Protein AF-A0A1X7TGE9-F1 (afdb_monomer_lite)

Sequence (200 aa):
MAAFARPAVMTSVGSTVHIGAFISHTALFLQLRQRAASLSQRDGNADDLDVRWSSGDDTVALVKHDKTEPDVTIAAPDWTHLLGEIDYEVTQIKRRMHELEELQDKHSTRPDVFDDVEEEHNIDILTAEISQMFSRAKQGLLVINRQAKNGSDQEKKVAKNVVSSLAITLQDLSVDFRKAQSSYLKSPFAKETMSECTIC

Organism: Amphimedon queenslandica (NCBI:txid400682)

Structure (mmCIF, N/CA/C/O backbone):
data_AF-A0A1X7TGE9-F1
#
_entry.id   AF-A0A1X7TGE9-F1
#
loop_
_atom_site.group_PDB
_atom_site.id
_atom_site.type_symbol
_atom_site.label_atom_id
_atom_site.label_alt_id
_atom_site.label_comp_id
_atom_site.label_asym_id
_atom_site.label_entity_id
_atom_site.label_seq_id
_atom_site.pdbx_PDB_ins_code
_atom_site.Cartn_x
_atom_site.Cartn_y
_atom_site.Cartn_z
_atom_site.occupancy
_atom_site.B_iso_or_equiv
_atom_site.auth_seq_id
_atom_site.auth_comp_id
_atom_site.auth_asym_id
_atom_site.auth_atom_id
_atom_site.pdbx_PDB_model_num
ATOM 1 N N . MET A 1 1 ? 39.651 -42.077 -4.958 1.00 41.12 1 MET A N 1
ATOM 2 C CA . MET A 1 1 ? 40.147 -40.810 -4.382 1.00 41.12 1 MET A CA 1
ATOM 3 C C . MET A 1 1 ? 39.229 -39.693 -4.851 1.00 41.12 1 MET A C 1
ATOM 5 O O . MET A 1 1 ? 39.367 -39.252 -5.980 1.00 41.12 1 MET A O 1
ATOM 9 N N . ALA A 1 2 ? 38.241 -39.312 -4.040 1.00 36.72 2 ALA A N 1
ATOM 10 C CA . ALA A 1 2 ? 37.330 -38.209 -4.345 1.00 36.72 2 ALA A CA 1
ATOM 11 C C . ALA A 1 2 ? 37.675 -37.038 -3.417 1.00 36.72 2 ALA A C 1
ATOM 13 O O . ALA A 1 2 ? 37.517 -37.141 -2.201 1.00 36.72 2 ALA A O 1
ATOM 14 N N . ALA A 1 3 ? 38.219 -35.967 -3.993 1.00 39.38 3 ALA A N 1
ATOM 15 C CA . ALA A 1 3 ? 38.515 -34.722 -3.304 1.00 39.38 3 ALA A CA 1
ATOM 16 C C . ALA A 1 3 ? 37.236 -33.875 -3.249 1.00 39.38 3 ALA A C 1
ATOM 18 O O . ALA A 1 3 ? 36.805 -33.329 -4.261 1.00 39.38 3 ALA A O 1
ATOM 19 N N . PHE A 1 4 ? 36.619 -33.782 -2.072 1.00 36.72 4 PHE A N 1
ATOM 20 C CA . PHE A 1 4 ? 35.557 -32.813 -1.815 1.00 36.72 4 PHE A CA 1
ATOM 21 C C . PHE A 1 4 ? 36.192 -31.469 -1.448 1.00 36.72 4 PHE A C 1
ATOM 23 O O . PHE A 1 4 ? 36.777 -31.309 -0.375 1.00 36.72 4 PHE A O 1
ATOM 30 N N . ALA A 1 5 ? 36.090 -30.507 -2.363 1.00 41.88 5 ALA A N 1
ATOM 31 C CA . ALA A 1 5 ? 36.392 -29.107 -2.109 1.00 41.88 5 ALA A CA 1
ATOM 32 C C . ALA A 1 5 ? 35.379 -28.531 -1.103 1.00 41.88 5 ALA A C 1
ATOM 34 O O . ALA A 1 5 ? 34.170 -28.708 -1.244 1.00 41.88 5 ALA A O 1
ATOM 35 N N . ARG A 1 6 ? 35.884 -27.855 -0.068 1.00 47.47 6 ARG A N 1
ATOM 36 C CA . ARG A 1 6 ? 35.079 -27.166 0.952 1.00 47.47 6 ARG A CA 1
ATOM 37 C C . ARG A 1 6 ? 34.556 -25.842 0.374 1.00 47.47 6 ARG A C 1
ATOM 39 O O . ARG A 1 6 ? 35.374 -25.092 -0.157 1.00 47.47 6 ARG A O 1
ATOM 46 N N . PRO A 1 7 ? 33.270 -25.488 0.523 1.00 42.75 7 PRO A N 1
ATOM 47 C CA . PRO A 1 7 ? 32.829 -24.123 0.279 1.00 42.75 7 PRO A CA 1
ATOM 48 C C . PRO A 1 7 ? 33.170 -23.235 1.487 1.00 42.75 7 PRO A C 1
ATOM 50 O O . PRO A 1 7 ? 32.940 -23.603 2.642 1.00 42.75 7 PRO A O 1
ATOM 53 N N . ALA A 1 8 ? 33.755 -22.071 1.205 1.00 40.84 8 ALA A N 1
ATOM 54 C CA . ALA A 1 8 ? 34.038 -21.020 2.172 1.00 40.84 8 ALA A CA 1
ATOM 55 C C . ALA A 1 8 ? 32.727 -20.369 2.644 1.00 40.84 8 ALA A C 1
ATOM 57 O O . ALA A 1 8 ? 31.921 -19.920 1.833 1.00 40.84 8 ALA A O 1
ATOM 58 N N . VAL A 1 9 ? 32.518 -20.317 3.958 1.00 44.78 9 VAL A N 1
ATOM 59 C CA . VAL A 1 9 ? 31.385 -19.618 4.572 1.00 44.78 9 VAL A CA 1
ATOM 60 C C . VAL A 1 9 ? 31.770 -18.147 4.736 1.00 44.78 9 VAL A C 1
ATOM 62 O O . VAL A 1 9 ? 32.661 -17.825 5.519 1.00 44.78 9 VAL A O 1
ATOM 65 N N . MET A 1 10 ? 31.100 -17.258 3.998 1.00 38.88 10 MET A N 1
ATOM 66 C CA . MET A 1 10 ? 31.084 -15.821 4.281 1.00 38.88 10 MET A CA 1
ATOM 67 C C . MET A 1 10 ? 30.364 -15.600 5.614 1.00 38.88 10 MET A C 1
ATOM 69 O O . MET A 1 10 ? 29.166 -15.845 5.742 1.00 38.88 10 MET A O 1
ATOM 73 N N . THR A 1 11 ? 31.102 -15.156 6.625 1.00 40.41 11 THR A N 1
ATOM 74 C CA . THR A 1 11 ? 30.554 -14.769 7.924 1.00 40.41 11 THR A CA 1
ATOM 75 C C . THR A 1 11 ? 29.810 -13.441 7.785 1.00 40.41 11 THR A C 1
ATOM 77 O O . THR A 1 11 ? 30.428 -12.379 7.758 1.00 40.41 11 THR A O 1
ATOM 80 N N . SER A 1 12 ? 28.480 -13.500 7.691 1.00 43.44 12 SER A N 1
ATOM 81 C CA . SER A 1 12 ? 27.613 -12.346 7.938 1.00 43.44 12 SER A CA 1
ATOM 82 C C . SER A 1 12 ? 27.587 -12.084 9.443 1.00 43.44 12 SER A C 1
ATOM 84 O O . SER A 1 12 ? 27.125 -12.920 10.221 1.00 43.44 12 SER A O 1
ATOM 86 N N . VAL A 1 13 ? 28.125 -10.938 9.860 1.00 49.59 13 VAL A N 1
ATOM 87 C CA . VAL A 1 13 ? 28.013 -10.432 11.233 1.00 49.59 13 VAL A CA 1
ATOM 88 C C . VAL A 1 13 ? 26.592 -9.894 11.408 1.00 49.59 13 VAL A C 1
ATOM 90 O O . VAL A 1 13 ? 26.338 -8.696 11.331 1.00 49.59 13 VAL A O 1
ATOM 93 N N . GLY A 1 14 ? 25.642 -10.808 11.587 1.00 43.50 14 GLY A N 1
ATOM 94 C CA . GLY A 1 14 ? 24.310 -10.496 12.084 1.00 43.50 14 GLY A CA 1
ATOM 95 C C . GLY A 1 14 ? 24.341 -10.526 13.605 1.00 43.50 14 GLY A C 1
ATOM 96 O O . GLY A 1 14 ? 24.456 -11.600 14.196 1.00 43.50 14 GLY A O 1
ATOM 97 N N . SER A 1 15 ? 24.244 -9.362 14.246 1.00 40.88 15 SER A N 1
ATOM 98 C CA . SER A 1 15 ? 23.990 -9.268 15.685 1.00 40.88 15 SER A CA 1
ATOM 99 C C . SER A 1 15 ? 22.677 -9.985 16.000 1.00 40.88 15 SER A C 1
ATOM 101 O O . SER A 1 15 ? 21.591 -9.438 15.823 1.00 40.88 15 SER A O 1
ATOM 103 N N . THR A 1 16 ? 22.782 -11.242 16.429 1.00 54.62 16 THR A N 1
ATOM 104 C CA . THR A 1 16 ? 21.647 -12.042 16.879 1.00 54.62 16 THR A CA 1
ATOM 105 C C . THR A 1 16 ? 21.236 -11.498 18.236 1.00 54.62 16 THR A C 1
ATOM 107 O O . THR A 1 16 ? 21.909 -11.717 19.242 1.00 54.62 16 THR A O 1
ATOM 110 N N . VAL A 1 17 ? 20.134 -10.753 18.272 1.00 60.56 17 VAL A N 1
ATOM 111 C CA . VAL A 1 17 ? 19.437 -10.483 19.527 1.00 60.56 17 VAL A CA 1
ATOM 112 C C . VAL A 1 17 ? 18.907 -11.833 20.005 1.00 60.56 17 VAL A C 1
ATOM 114 O O . VAL A 1 17 ? 17.923 -12.345 19.477 1.00 60.56 17 VAL A O 1
ATOM 117 N N . HIS A 1 18 ? 19.602 -12.449 20.963 1.00 60.00 18 HIS A N 1
ATOM 118 C CA . HIS A 1 18 ? 19.151 -13.667 21.628 1.00 60.00 18 HIS A CA 1
ATOM 119 C C . HIS A 1 18 ? 17.949 -13.328 22.510 1.00 60.00 18 HIS A C 1
ATOM 121 O O . HIS A 1 18 ? 18.071 -13.102 23.712 1.00 60.00 18 HIS A O 1
ATOM 127 N N . ILE A 1 19 ? 16.768 -13.274 21.902 1.00 65.81 19 ILE A N 1
ATOM 128 C CA . ILE A 1 19 ? 15.523 -13.428 22.644 1.00 65.81 19 ILE A CA 1
ATOM 129 C C . ILE A 1 19 ? 15.579 -14.871 23.166 1.00 65.81 19 ILE A C 1
ATOM 131 O O . ILE A 1 19 ? 15.732 -15.783 22.359 1.00 65.81 19 ILE A O 1
ATOM 135 N N . GLY A 1 20 ? 15.649 -15.050 24.489 1.00 74.19 20 GLY A N 1
ATOM 136 C CA . GLY A 1 20 ? 16.076 -16.291 25.155 1.00 74.19 20 GLY A CA 1
ATOM 137 C C . GLY A 1 20 ? 15.278 -17.565 24.824 1.00 74.19 20 GLY A C 1
ATOM 138 O O . GLY A 1 20 ? 14.503 -17.635 23.878 1.00 74.19 20 GLY A O 1
ATOM 139 N N . ALA A 1 21 ? 15.469 -18.625 25.614 1.00 80.00 21 ALA A N 1
ATOM 140 C CA . ALA A 1 21 ? 14.763 -19.887 25.393 1.00 80.00 21 ALA A CA 1
ATOM 141 C C . ALA A 1 21 ? 13.242 -19.727 25.591 1.00 80.00 21 ALA A C 1
ATOM 143 O O . ALA A 1 21 ? 12.790 -19.286 26.647 1.00 80.00 21 ALA A O 1
ATOM 144 N N . PHE A 1 22 ? 12.453 -20.129 24.591 1.00 82.12 22 PHE A N 1
ATOM 145 C CA . PHE A 1 22 ? 10.992 -20.155 24.665 1.00 82.12 22 PHE A CA 1
ATOM 146 C C . PHE A 1 22 ? 10.508 -21.562 25.013 1.00 82.12 22 PHE A C 1
ATOM 148 O O . PHE A 1 22 ? 10.819 -22.520 24.306 1.00 82.12 22 PHE A O 1
ATOM 155 N N . ILE A 1 23 ? 9.710 -21.691 26.075 1.00 86.38 23 ILE A N 1
ATOM 156 C CA . ILE A 1 23 ? 9.006 -22.935 26.407 1.00 86.38 23 ILE A CA 1
ATOM 157 C C . ILE A 1 23 ? 7.532 -22.753 26.045 1.00 86.38 23 ILE A C 1
ATOM 159 O O . ILE A 1 23 ? 6.845 -21.899 26.604 1.00 86.38 23 ILE A O 1
ATOM 163 N N . SER A 1 24 ? 7.038 -23.558 25.102 1.00 88.44 24 SER A N 1
ATOM 164 C CA . SER A 1 24 ? 5.628 -23.542 24.707 1.00 88.44 24 SER A CA 1
ATOM 165 C C . SER A 1 24 ? 4.815 -24.520 25.553 1.00 88.44 24 SER A C 1
ATOM 167 O O . SER A 1 24 ? 4.985 -25.734 25.458 1.00 88.44 24 SER A O 1
ATOM 169 N N . HIS A 1 25 ? 3.888 -23.992 26.352 1.00 92.00 25 HIS A N 1
ATOM 170 C CA . HIS A 1 25 ? 2.954 -24.789 27.156 1.00 92.00 25 HIS A CA 1
ATOM 171 C C . HIS A 1 25 ? 1.613 -25.050 26.456 1.00 92.00 25 HIS A C 1
ATOM 173 O O . HIS A 1 25 ? 0.694 -25.590 27.071 1.00 92.00 25 HIS A O 1
ATOM 179 N N . THR A 1 26 ? 1.478 -24.699 25.173 1.00 94.06 26 THR A N 1
ATOM 180 C CA . THR A 1 26 ? 0.211 -24.832 24.435 1.00 94.06 26 THR A CA 1
ATOM 181 C C . THR A 1 26 ? -0.293 -26.275 24.404 1.00 94.06 26 THR A C 1
ATOM 183 O O . THR A 1 26 ? -1.480 -26.506 24.617 1.00 94.06 26 THR A O 1
ATOM 186 N N . ALA A 1 27 ? 0.598 -27.255 24.231 1.00 91.75 27 ALA A N 1
ATOM 187 C CA . ALA A 1 27 ? 0.240 -28.674 24.228 1.00 91.75 27 ALA A CA 1
ATOM 188 C C . ALA A 1 27 ? -0.331 -29.139 25.580 1.00 91.75 27 ALA A C 1
ATOM 190 O O . ALA A 1 27 ? -1.384 -29.773 25.628 1.00 91.75 27 ALA A O 1
ATOM 191 N N . LEU A 1 28 ? 0.326 -28.765 26.683 1.00 92.56 28 LEU A N 1
ATOM 192 C CA . LEU A 1 28 ? -0.121 -29.103 28.036 1.00 92.56 28 LEU A CA 1
ATOM 193 C C . LEU A 1 28 ? -1.444 -28.404 28.380 1.00 92.56 28 LEU A C 1
ATOM 195 O O . LEU A 1 28 ? -2.348 -29.030 28.929 1.00 92.56 28 LEU A O 1
ATOM 199 N N . PHE A 1 29 ? -1.593 -27.133 28.002 1.00 94.19 29 PHE A N 1
ATOM 200 C CA . PHE A 1 29 ? -2.845 -26.392 28.149 1.00 94.19 29 PHE A CA 1
ATOM 201 C C . PHE A 1 29 ? -4.008 -27.071 27.409 1.00 94.19 29 PHE A C 1
ATOM 203 O O . PHE A 1 29 ? -5.076 -27.270 27.990 1.00 94.19 29 PHE A O 1
ATOM 210 N N . LEU A 1 30 ? -3.805 -27.478 26.150 1.00 93.81 30 LEU A N 1
ATOM 211 C CA . LEU A 1 30 ? -4.829 -28.173 25.365 1.00 93.81 30 LEU A CA 1
ATOM 212 C C . LEU A 1 30 ? -5.206 -29.521 25.989 1.00 93.81 30 LEU A C 1
ATOM 214 O O . LEU A 1 30 ? -6.390 -29.845 26.072 1.00 93.81 30 LEU A O 1
ATOM 218 N N . GLN A 1 31 ? -4.223 -30.270 26.490 1.00 91.38 31 GLN A N 1
ATOM 219 C CA . GLN A 1 31 ? -4.455 -31.543 27.169 1.00 91.38 31 GLN A CA 1
ATOM 220 C C . GLN A 1 31 ? -5.269 -31.371 28.462 1.00 91.38 31 GLN A C 1
ATOM 222 O O . GLN A 1 31 ? -6.215 -32.122 28.709 1.00 91.38 31 GLN A O 1
ATOM 227 N N . LEU A 1 32 ? -4.942 -30.362 29.278 1.00 92.00 32 LEU A N 1
ATOM 228 C CA . LEU A 1 32 ? -5.697 -30.039 30.492 1.00 92.00 32 LEU A CA 1
ATOM 229 C C . LEU A 1 32 ? -7.130 -29.603 30.166 1.00 92.00 32 LEU A C 1
ATOM 231 O O . LEU A 1 32 ? -8.068 -30.068 30.815 1.00 92.00 32 LEU A O 1
ATOM 235 N N . ARG A 1 33 ? -7.319 -28.780 29.125 1.00 90.12 33 ARG A N 1
ATOM 236 C CA . ARG A 1 33 ? -8.644 -28.345 28.658 1.00 90.12 33 ARG A CA 1
ATOM 237 C C . ARG A 1 33 ? -9.509 -29.522 28.201 1.00 90.12 33 ARG A C 1
ATOM 239 O O . ARG A 1 33 ? -10.672 -29.604 28.587 1.00 90.12 33 ARG A O 1
ATOM 246 N N . GLN A 1 34 ? -8.953 -30.444 27.413 1.00 88.44 34 GLN A N 1
ATOM 247 C CA . GLN A 1 34 ? -9.660 -31.654 26.969 1.00 88.44 34 GLN A CA 1
ATOM 248 C C . GLN A 1 34 ? -10.058 -32.543 28.154 1.00 88.44 34 GLN A C 1
ATOM 250 O O . GLN A 1 34 ? -11.189 -33.025 28.222 1.00 88.44 34 GLN A O 1
ATOM 255 N N . ARG A 1 35 ? -9.154 -32.715 29.127 1.00 86.56 35 ARG A N 1
ATOM 256 C CA . ARG A 1 35 ? -9.425 -33.496 30.340 1.00 86.56 35 ARG A CA 1
ATOM 257 C C . ARG A 1 35 ? -10.536 -32.870 31.185 1.00 86.56 35 ARG A C 1
ATOM 259 O O . ARG A 1 35 ? -11.442 -33.590 31.593 1.00 86.56 35 ARG A O 1
ATOM 266 N N . ALA A 1 36 ? -10.515 -31.555 31.394 1.00 82.44 36 ALA A N 1
ATOM 267 C CA . ALA A 1 36 ? -11.568 -30.840 32.118 1.00 82.44 36 ALA A CA 1
ATOM 268 C C . ALA A 1 36 ? -12.944 -30.977 31.435 1.00 82.44 36 ALA A C 1
ATOM 270 O O . ALA A 1 36 ? -13.932 -31.276 32.103 1.00 82.44 36 ALA A O 1
ATOM 271 N N . ALA A 1 37 ? -12.999 -30.863 30.103 1.00 80.69 37 ALA A N 1
ATOM 272 C CA . ALA A 1 37 ? -14.232 -31.066 29.339 1.00 80.69 37 ALA A CA 1
ATOM 273 C C . ALA A 1 37 ? -14.781 -32.502 29.472 1.00 80.69 37 ALA A C 1
ATOM 275 O O . ALA A 1 37 ? -15.984 -32.693 29.629 1.00 80.69 37 ALA A O 1
ATOM 276 N N . SER A 1 38 ? -13.901 -33.512 29.479 1.00 75.69 38 SER A N 1
ATOM 277 C CA . SER A 1 38 ? -14.300 -34.920 29.645 1.00 75.69 38 SER A CA 1
ATOM 278 C C . SER A 1 38 ? -14.824 -35.260 31.048 1.00 75.69 38 SER A C 1
ATOM 280 O O . SER A 1 38 ? -15.661 -36.148 31.193 1.00 75.69 38 SER A O 1
ATOM 282 N N . LEU A 1 39 ? -14.351 -34.557 32.084 1.00 71.00 39 LEU A N 1
ATOM 283 C CA . LEU A 1 39 ? -14.840 -34.719 33.457 1.00 71.00 39 LEU A CA 1
ATOM 284 C C . LEU A 1 39 ? -16.221 -34.076 33.622 1.00 71.00 39 LEU A C 1
ATOM 286 O O . LEU A 1 39 ? -17.120 -34.704 34.169 1.00 71.00 39 LEU A O 1
ATOM 290 N N . SER A 1 40 ? -16.433 -32.898 33.026 1.00 67.62 40 SER A N 1
ATOM 291 C CA . SER A 1 40 ? -17.738 -32.224 33.027 1.00 67.62 40 SER A CA 1
ATOM 292 C C . SER A 1 40 ? -18.859 -33.028 32.349 1.00 67.62 40 SER A C 1
ATOM 294 O O . SER A 1 40 ? -20.022 -32.810 32.671 1.00 67.62 40 SER A O 1
ATOM 296 N N . GLN A 1 41 ? -18.546 -33.940 31.419 1.00 60.78 41 GLN A N 1
ATOM 297 C CA . GLN A 1 41 ? -19.532 -34.852 30.816 1.00 60.78 41 GLN A CA 1
ATOM 298 C C . GLN A 1 41 ? -19.864 -36.064 31.701 1.00 60.78 41 GLN A C 1
ATOM 300 O O . GLN A 1 41 ? -20.907 -36.684 31.506 1.00 60.78 41 GLN A O 1
ATOM 305 N N . ARG A 1 42 ? -18.996 -36.420 32.658 1.00 54.94 42 ARG A N 1
ATOM 306 C CA . ARG A 1 42 ? -19.187 -37.574 33.552 1.00 54.94 42 ARG A CA 1
ATOM 307 C C . ARG A 1 42 ? -20.038 -37.258 34.782 1.00 54.94 42 ARG A C 1
ATOM 309 O O . ARG A 1 42 ? -20.731 -38.151 35.253 1.00 54.94 42 ARG A O 1
ATOM 316 N N . ASP A 1 43 ? -20.059 -36.007 35.235 1.00 51.38 43 ASP A N 1
ATOM 317 C CA . ASP A 1 43 ? -20.845 -35.572 36.404 1.00 51.38 43 ASP A CA 1
ATOM 318 C C . ASP A 1 43 ? -22.345 -35.334 36.110 1.00 51.38 43 ASP A C 1
ATOM 320 O O . ASP A 1 43 ? -23.089 -34.876 36.970 1.00 51.38 43 ASP A O 1
ATOM 324 N N . GLY A 1 44 ? -22.830 -35.674 34.909 1.00 50.78 44 GLY A N 1
ATOM 325 C CA . GLY A 1 44 ? -24.241 -35.530 34.524 1.00 50.78 44 GLY A CA 1
ATOM 326 C C . GLY A 1 44 ? -25.194 -36.639 35.002 1.00 50.78 44 GLY A C 1
ATOM 327 O O . GLY A 1 44 ? -26.345 -36.628 34.581 1.00 50.78 44 GLY A O 1
ATOM 328 N N . ASN A 1 45 ? -24.749 -37.605 35.820 1.00 50.31 45 ASN A N 1
ATOM 329 C CA . ASN A 1 45 ? -25.565 -38.760 36.250 1.00 50.31 45 ASN A CA 1
ATOM 330 C C . ASN A 1 45 ? -25.488 -39.057 37.765 1.00 50.31 45 ASN A C 1
ATOM 332 O O . ASN A 1 45 ? -25.540 -40.215 38.173 1.00 50.31 45 ASN A O 1
ATOM 336 N N . ALA A 1 46 ? -25.335 -38.040 38.612 1.00 48.72 46 ALA A N 1
ATOM 337 C CA . ALA A 1 46 ? -25.356 -38.215 40.066 1.00 48.72 46 ALA A CA 1
ATOM 338 C C . ALA A 1 46 ? -26.723 -37.813 40.646 1.00 48.72 46 ALA A C 1
ATOM 340 O O . ALA A 1 46 ? -26.852 -36.769 41.280 1.00 48.72 46 ALA A O 1
ATOM 341 N N . ASP A 1 47 ? -27.741 -38.644 40.408 1.00 50.03 47 ASP A N 1
ATOM 342 C CA . ASP A 1 47 ? -28.840 -38.773 41.367 1.00 50.03 47 ASP A CA 1
ATOM 343 C C . ASP A 1 47 ? -28.351 -39.673 42.513 1.00 50.03 47 ASP A C 1
ATOM 345 O O . ASP A 1 47 ? -27.767 -40.729 42.269 1.00 50.03 47 ASP A O 1
ATOM 349 N N . ASP A 1 48 ? -28.634 -39.237 43.740 1.00 45.75 48 ASP A N 1
ATOM 350 C CA . ASP A 1 48 ? -28.449 -39.938 45.018 1.00 45.75 48 ASP A CA 1
ATOM 351 C C . ASP A 1 48 ? -27.021 -39.957 45.601 1.00 45.75 48 ASP A C 1
ATOM 353 O O . ASP A 1 48 ? -26.207 -40.816 45.279 1.00 45.75 48 ASP A O 1
ATOM 357 N N . LEU A 1 49 ? -26.733 -38.990 46.487 1.00 48.88 49 LEU A N 1
ATOM 358 C CA . LEU A 1 49 ? -25.926 -39.138 47.713 1.00 48.88 49 LEU A CA 1
ATOM 359 C C . LEU A 1 49 ? -25.973 -37.813 48.510 1.00 48.88 49 LEU A C 1
ATOM 361 O O . LEU A 1 49 ? -25.268 -36.849 48.206 1.00 48.88 49 LEU A O 1
ATOM 365 N N . ASP A 1 50 ? -26.819 -37.775 49.544 1.00 42.22 50 ASP A N 1
ATOM 366 C CA . ASP A 1 50 ? -26.900 -36.700 50.545 1.00 42.22 50 ASP A CA 1
ATOM 367 C C . ASP A 1 50 ? -25.630 -36.683 51.416 1.00 42.22 50 ASP A C 1
ATOM 369 O O . ASP A 1 50 ? -25.530 -37.352 52.446 1.00 42.22 50 ASP A O 1
ATOM 373 N N . VAL A 1 51 ? -24.614 -35.935 50.978 1.00 48.22 51 VAL A N 1
ATOM 374 C CA . VAL A 1 51 ? -23.445 -35.607 51.800 1.00 48.22 51 VAL A CA 1
ATOM 375 C C . VAL A 1 51 ? -23.711 -34.277 52.493 1.00 48.22 51 VAL A C 1
ATOM 377 O O . VAL A 1 51 ? -23.553 -33.195 51.928 1.00 48.22 51 VAL A O 1
ATOM 380 N N . ARG A 1 52 ? -24.108 -34.378 53.760 1.00 40.47 52 ARG A N 1
ATOM 381 C CA . ARG A 1 52 ? -24.231 -33.268 54.704 1.00 40.47 52 ARG A CA 1
ATOM 382 C C . ARG A 1 52 ? -22.875 -32.583 54.914 1.00 40.47 52 ARG A C 1
ATOM 384 O O . ARG A 1 52 ? -22.071 -33.014 55.738 1.00 40.47 52 ARG A O 1
ATOM 391 N N . TRP A 1 53 ? -22.638 -31.485 54.203 1.00 41.31 53 TRP A N 1
ATOM 392 C CA . TRP A 1 53 ? -21.512 -30.587 54.459 1.00 41.31 53 TRP A CA 1
ATOM 393 C C . TRP A 1 53 ? -21.744 -29.841 55.779 1.00 41.31 53 TRP A C 1
ATOM 395 O O . TRP A 1 53 ? -22.668 -29.039 55.914 1.00 41.31 53 TRP A O 1
ATOM 405 N N . SER A 1 54 ? -20.924 -30.150 56.784 1.00 42.03 54 SER A N 1
ATOM 406 C CA . SER A 1 54 ? -20.833 -29.367 58.016 1.00 42.03 54 SER A CA 1
ATOM 407 C C . SER A 1 54 ? -20.296 -27.980 57.678 1.00 42.03 54 SER A C 1
ATOM 409 O O . SER A 1 54 ? -19.257 -27.879 57.030 1.00 42.03 54 SER A O 1
ATOM 411 N N . SER A 1 55 ? -21.001 -26.938 58.129 1.00 50.94 55 SER A N 1
ATOM 412 C CA . SER A 1 55 ? -20.602 -25.529 58.061 1.00 50.94 55 SER A CA 1
ATOM 413 C C . SER A 1 55 ? -19.104 -25.340 58.306 1.00 50.94 55 SER A C 1
ATOM 415 O O . SER A 1 55 ? -18.628 -25.459 59.433 1.00 50.94 55 SER A O 1
ATOM 417 N N . GLY A 1 56 ? -18.395 -25.020 57.232 1.00 44.16 56 GLY A N 1
ATOM 418 C CA . GLY A 1 56 ? -17.041 -24.495 57.199 1.00 44.16 56 GLY A CA 1
ATOM 419 C C . GLY A 1 56 ? -17.000 -23.533 56.019 1.00 44.16 56 GLY A C 1
ATOM 420 O O . GLY A 1 56 ? -17.340 -23.907 54.901 1.00 44.16 56 GLY A O 1
ATOM 421 N N . ASP A 1 57 ? -16.702 -22.281 56.317 1.00 49.09 57 ASP A N 1
ATOM 422 C CA . ASP A 1 57 ? -16.914 -21.047 55.554 1.00 49.09 57 ASP A CA 1
ATOM 423 C C . ASP A 1 57 ? -16.030 -20.893 54.291 1.00 49.09 57 ASP A C 1
ATOM 425 O O . ASP A 1 57 ? -15.6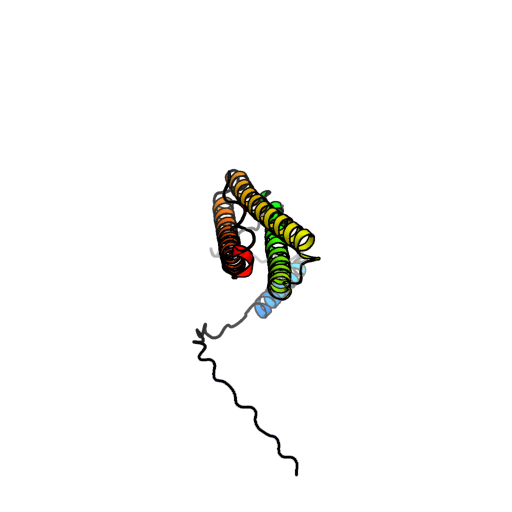15 -19.796 53.938 1.00 49.09 57 ASP A O 1
ATOM 429 N N . A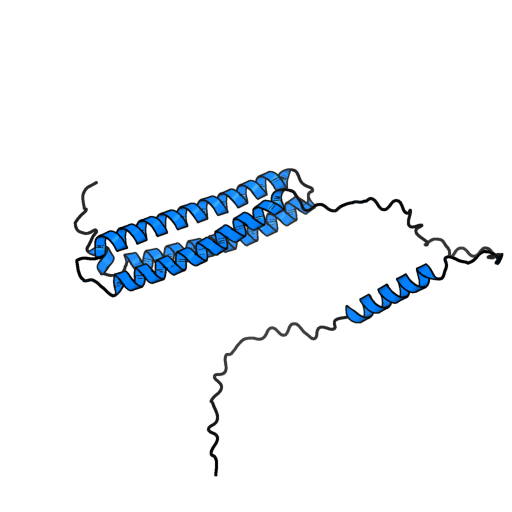SP A 1 58 ? -15.730 -21.984 53.580 1.00 56.06 58 ASP A N 1
ATOM 430 C CA . ASP A 1 58 ? -14.731 -21.990 52.495 1.00 56.06 58 ASP A CA 1
ATOM 431 C C . ASP A 1 58 ? -15.342 -22.040 51.079 1.00 56.06 58 ASP A C 1
ATOM 433 O O . ASP A 1 58 ? -14.627 -22.069 50.078 1.00 56.06 58 ASP A O 1
ATOM 437 N N . THR A 1 59 ? -16.672 -22.013 50.941 1.00 52.28 59 THR A N 1
ATOM 438 C CA . THR A 1 59 ? -17.346 -22.080 49.625 1.00 52.28 59 THR A CA 1
ATOM 439 C C . THR A 1 59 ? -17.601 -20.717 48.969 1.00 52.28 59 THR A C 1
ATOM 441 O O . THR A 1 59 ? -18.316 -20.636 47.966 1.00 52.28 59 THR A O 1
ATOM 444 N N . VAL A 1 60 ? -17.012 -19.631 49.476 1.00 52.38 60 VAL A N 1
ATOM 445 C CA . VAL A 1 60 ? -17.156 -18.275 48.912 1.00 52.38 60 VAL A CA 1
ATOM 446 C C . VAL A 1 60 ? -16.163 -18.040 47.764 1.00 52.38 60 VAL A C 1
ATOM 448 O O . VAL A 1 60 ? -15.371 -17.107 47.786 1.00 52.38 60 VAL A O 1
ATOM 451 N N . ALA A 1 61 ? -16.168 -18.899 46.745 1.00 56.66 61 ALA A N 1
ATOM 452 C CA . ALA A 1 61 ? -15.464 -18.614 45.484 1.00 56.66 61 ALA A CA 1
ATOM 453 C C . ALA A 1 61 ? -15.970 -19.412 44.272 1.00 56.66 61 ALA A C 1
ATOM 455 O O . ALA A 1 61 ? -15.380 -19.329 43.196 1.00 56.66 61 ALA A O 1
ATOM 456 N N . LEU A 1 62 ? -17.062 -20.173 44.389 1.00 53.66 62 LEU A N 1
ATOM 457 C CA . LEU A 1 62 ? -17.719 -20.731 43.209 1.00 53.66 62 LEU A CA 1
ATOM 458 C C . LEU A 1 62 ? -18.587 -19.639 42.587 1.00 53.66 62 LEU A C 1
ATOM 460 O O . LEU A 1 62 ? -19.778 -19.518 42.877 1.00 53.66 62 LEU A O 1
ATOM 464 N N . VAL A 1 63 ? -17.952 -18.824 41.738 1.00 55.97 63 VAL A N 1
ATOM 465 C CA . VAL A 1 63 ? -18.640 -18.005 40.739 1.00 55.97 63 VAL A CA 1
ATOM 466 C C . VAL A 1 63 ? -19.559 -18.955 39.986 1.00 55.97 63 VAL A C 1
ATOM 468 O O . VAL A 1 63 ? -19.112 -19.770 39.178 1.00 55.97 63 VAL A O 1
ATOM 471 N N . LYS A 1 64 ? -20.852 -18.898 40.313 1.00 51.53 64 LYS A N 1
ATOM 472 C CA . LYS A 1 64 ? -21.895 -19.540 39.529 1.00 51.53 64 LYS A CA 1
ATOM 473 C C . LYS A 1 64 ? -21.752 -18.947 38.136 1.00 51.53 64 LYS A C 1
ATOM 475 O O . LYS A 1 64 ? -22.061 -17.775 37.939 1.00 51.53 64 LYS A O 1
ATOM 480 N N . HIS A 1 65 ? -21.203 -19.728 37.211 1.00 50.88 65 HIS A N 1
ATOM 481 C CA . HIS A 1 65 ? -21.313 -19.445 35.793 1.00 50.88 65 HIS A CA 1
ATOM 482 C C . HIS A 1 65 ? -22.808 -19.458 35.491 1.00 50.88 65 HIS A C 1
ATOM 484 O O . HIS A 1 65 ? -23.407 -20.515 35.291 1.00 50.88 65 HIS A O 1
ATOM 490 N N . ASP A 1 66 ? -23.422 -18.281 35.569 1.00 46.16 66 ASP A N 1
ATOM 491 C CA . ASP A 1 66 ? -24.735 -18.059 35.013 1.00 46.16 66 ASP A CA 1
ATOM 492 C C . ASP A 1 66 ? -24.615 -18.418 33.533 1.00 46.16 66 ASP A C 1
ATOM 494 O O . ASP A 1 66 ? -23.839 -17.809 32.796 1.00 46.16 66 ASP A O 1
ATOM 498 N N . LYS A 1 67 ? -25.322 -19.471 33.114 1.00 48.38 67 LYS A N 1
ATOM 499 C CA . LYS A 1 67 ? -25.397 -19.921 31.718 1.00 48.38 67 LYS A CA 1
ATOM 500 C C . LYS A 1 67 ? -26.240 -18.963 30.874 1.00 48.38 67 LYS A C 1
ATOM 502 O O . LYS A 1 67 ? -26.862 -19.374 29.900 1.00 48.38 67 LYS A O 1
ATOM 507 N N . THR A 1 68 ? -26.261 -17.687 31.226 1.00 47.16 68 THR A N 1
ATOM 508 C CA . THR A 1 68 ? -26.492 -16.646 30.248 1.00 47.16 68 THR A CA 1
ATOM 509 C C . THR A 1 68 ? -25.151 -16.490 29.551 1.00 47.16 68 THR A C 1
ATOM 511 O O . THR A 1 68 ? -24.376 -15.608 29.896 1.00 47.16 68 THR A O 1
ATOM 514 N N . GLU A 1 69 ? -24.812 -17.407 2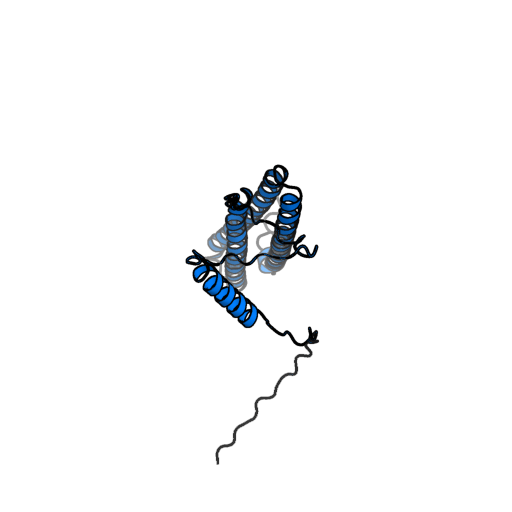8.637 1.00 47.59 69 GLU A N 1
ATOM 515 C CA . GLU A 1 69 ? -23.814 -17.061 27.633 1.00 47.59 69 GLU A CA 1
ATOM 516 C C . GLU A 1 69 ? -24.432 -15.878 26.892 1.00 47.59 69 GLU A C 1
ATOM 518 O O . GLU A 1 69 ? -25.456 -16.068 26.226 1.00 47.59 69 GLU A O 1
ATOM 523 N N . PRO A 1 70 ? -23.930 -14.636 27.049 1.00 51.53 70 PRO A N 1
ATOM 524 C CA . PRO A 1 70 ? -24.277 -13.660 26.054 1.00 51.53 70 PRO A CA 1
ATOM 525 C C . PRO A 1 70 ? -23.712 -14.265 24.773 1.00 51.53 70 PRO A C 1
ATOM 527 O O . PRO A 1 70 ? -22.505 -14.498 24.673 1.00 51.53 70 PRO A O 1
ATOM 530 N N . ASP A 1 71 ? -24.596 -14.585 23.836 1.00 45.09 71 ASP A N 1
ATOM 531 C CA . ASP A 1 71 ? -24.253 -14.813 22.441 1.00 45.09 71 ASP A CA 1
ATOM 532 C C . ASP A 1 71 ? -23.690 -13.489 21.909 1.00 45.09 71 ASP A C 1
ATOM 534 O O . ASP A 1 71 ? -24.305 -12.753 21.143 1.00 45.09 71 ASP A O 1
ATOM 538 N N . 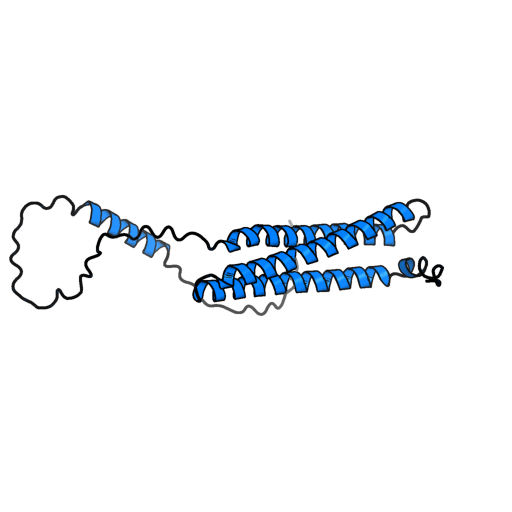VAL A 1 72 ? -22.527 -13.093 22.429 1.00 55.78 72 VAL A N 1
ATOM 539 C CA . VAL A 1 72 ? -21.692 -12.078 21.834 1.00 55.78 72 VAL A CA 1
ATOM 540 C C . VAL A 1 72 ? -21.048 -12.832 20.696 1.00 55.78 72 VAL A C 1
ATOM 542 O O . VAL A 1 72 ? -19.913 -13.299 20.781 1.00 55.78 72 VAL A O 1
ATOM 545 N N . THR A 1 73 ? -21.788 -12.965 19.603 1.00 57.19 73 THR A N 1
ATOM 546 C CA . THR A 1 73 ? -21.160 -12.972 18.296 1.00 57.19 73 THR A CA 1
ATOM 547 C C . THR A 1 73 ? -20.310 -11.705 18.261 1.00 57.19 73 THR A C 1
ATOM 549 O O . THR A 1 73 ? -20.824 -10.612 18.022 1.00 57.19 73 THR A O 1
ATOM 552 N N . ILE A 1 74 ? -19.028 -11.820 18.629 1.00 69.25 74 ILE A N 1
ATOM 553 C CA . ILE A 1 74 ? -18.049 -10.738 18.528 1.00 69.25 74 ILE A CA 1
ATOM 554 C C . ILE A 1 74 ? -17.853 -10.538 17.029 1.00 69.25 74 ILE A C 1
ATOM 556 O O . ILE A 1 74 ? -16.974 -11.134 16.409 1.00 69.25 74 ILE A O 1
ATOM 560 N N . ALA A 1 75 ? -18.758 -9.773 16.426 1.00 77.81 75 ALA A N 1
ATOM 561 C CA . ALA A 1 75 ? -18.654 -9.380 15.042 1.00 77.81 75 ALA A CA 1
ATOM 562 C C . ALA A 1 75 ? -17.426 -8.480 14.910 1.00 77.81 75 ALA A C 1
ATOM 564 O O . ALA A 1 75 ? -17.179 -7.606 15.748 1.00 77.81 75 ALA A O 1
ATOM 565 N N . ALA A 1 76 ? -16.631 -8.731 13.873 1.00 83.62 76 ALA A N 1
ATOM 566 C CA . ALA A 1 76 ? -15.539 -7.839 13.538 1.00 83.62 76 ALA A CA 1
ATOM 567 C C . ALA A 1 76 ? -16.110 -6.430 13.289 1.00 83.62 76 ALA A C 1
ATOM 569 O O . ALA A 1 76 ? -17.191 -6.315 12.709 1.00 83.62 76 ALA A O 1
ATOM 570 N N . PRO A 1 77 ? -15.410 -5.366 13.711 1.00 87.81 77 PRO A N 1
ATOM 571 C CA . PRO A 1 77 ? -15.860 -4.008 13.452 1.00 87.81 77 PRO A CA 1
ATOM 572 C C . PRO A 1 77 ? -16.111 -3.742 11.968 1.00 87.81 77 PRO A C 1
ATOM 574 O O . PRO A 1 77 ? -15.360 -4.233 11.122 1.00 87.81 77 PRO A O 1
ATOM 577 N N . ASP A 1 78 ? -17.096 -2.905 11.649 1.00 87.19 78 ASP A N 1
ATOM 578 C CA . ASP A 1 78 ? -17.521 -2.666 10.265 1.00 87.19 78 ASP A CA 1
ATOM 579 C C . ASP A 1 78 ? -16.368 -2.237 9.355 1.00 87.19 78 ASP A C 1
ATOM 581 O O . ASP A 1 78 ? -16.255 -2.727 8.240 1.00 87.19 78 ASP A O 1
ATOM 585 N N . TRP A 1 79 ? -15.439 -1.402 9.828 1.00 93.00 79 TRP A N 1
ATOM 586 C CA . TRP A 1 79 ? -14.304 -0.925 9.025 1.00 93.00 79 TRP A CA 1
ATOM 587 C C . TRP A 1 79 ? -13.305 -2.019 8.630 1.00 93.00 79 TRP A C 1
ATOM 589 O O . TRP A 1 79 ? -12.467 -1.784 7.759 1.00 93.00 79 TRP A O 1
ATOM 599 N N . THR A 1 80 ? -13.368 -3.208 9.236 1.00 93.38 80 THR A N 1
ATOM 600 C CA . THR A 1 80 ? -12.420 -4.297 8.953 1.00 93.38 80 THR A CA 1
ATOM 601 C C . THR A 1 80 ? -12.504 -4.811 7.517 1.00 93.38 80 THR A C 1
ATOM 603 O O . THR A 1 80 ? -11.483 -5.248 6.991 1.00 93.38 80 THR A O 1
ATOM 606 N N . HIS A 1 81 ? -13.649 -4.689 6.832 1.00 91.31 81 HIS A N 1
ATOM 607 C CA . HIS A 1 81 ? -13.753 -5.063 5.411 1.00 91.31 81 HIS A CA 1
ATOM 608 C C . HIS A 1 81 ? -12.837 -4.218 4.506 1.00 91.31 81 HIS A C 1
ATOM 610 O O . HIS A 1 81 ? -12.283 -4.734 3.537 1.00 91.31 81 HIS A O 1
ATOM 616 N N . LEU A 1 82 ? -12.609 -2.945 4.859 1.00 93.56 82 LEU A N 1
ATOM 617 C CA . LEU A 1 82 ? -11.751 -2.021 4.105 1.00 93.56 82 LEU A CA 1
ATOM 618 C C . LEU A 1 82 ? -10.273 -2.410 4.180 1.00 93.56 82 LEU A C 1
ATOM 620 O O . LEU A 1 82 ? -9.483 -1.998 3.335 1.00 93.56 82 LEU A O 1
ATOM 624 N N . LEU A 1 83 ? -9.883 -3.203 5.183 1.00 93.69 83 LEU A N 1
ATOM 625 C CA . LEU A 1 83 ? -8.507 -3.669 5.310 1.00 93.69 83 LEU A CA 1
ATOM 626 C C . LEU A 1 83 ? -8.113 -4.539 4.114 1.00 93.69 83 LEU A C 1
ATOM 628 O O . LEU A 1 83 ? -7.029 -4.355 3.573 1.00 93.69 83 LEU A O 1
ATOM 632 N N . GLY A 1 84 ? -9.005 -5.433 3.674 1.00 93.00 84 GLY A N 1
ATOM 633 C CA . GLY A 1 84 ? -8.753 -6.283 2.509 1.00 93.00 84 GLY A CA 1
ATOM 634 C C . GLY A 1 84 ? -8.600 -5.479 1.217 1.00 93.00 84 GLY A C 1
ATOM 635 O O . GLY A 1 84 ? -7.734 -5.785 0.404 1.00 93.00 84 GLY A O 1
ATOM 636 N N . GLU A 1 85 ? -9.390 -4.415 1.053 1.00 94.88 85 GLU A N 1
ATOM 637 C CA . GLU A 1 85 ? -9.302 -3.521 -0.107 1.00 94.88 85 GLU A CA 1
ATOM 638 C C . GLU A 1 85 ? -7.971 -2.755 -0.135 1.00 94.88 85 GLU A C 1
ATOM 640 O O . GLU A 1 85 ? -7.293 -2.716 -1.161 1.00 94.88 85 GLU A O 1
ATOM 645 N N . ILE A 1 86 ? -7.545 -2.196 1.003 1.00 96.25 86 ILE A N 1
ATOM 646 C CA . ILE A 1 86 ? -6.278 -1.455 1.090 1.00 96.25 86 ILE A CA 1
ATOM 647 C C . ILE A 1 86 ? -5.081 -2.388 0.900 1.00 96.25 86 ILE A C 1
ATOM 649 O O . ILE A 1 86 ? -4.135 -2.022 0.206 1.00 96.25 86 ILE A O 1
ATOM 653 N N . ASP A 1 87 ? -5.105 -3.581 1.492 1.00 95.56 87 ASP A N 1
ATOM 654 C CA . ASP A 1 87 ? -4.007 -4.545 1.371 1.00 95.56 87 ASP A CA 1
ATOM 655 C C . ASP A 1 87 ? -3.872 -5.070 -0.071 1.00 95.56 87 ASP A C 1
ATOM 657 O O . ASP A 1 87 ? -2.763 -5.238 -0.596 1.00 95.56 87 ASP A O 1
ATOM 661 N N . TYR A 1 88 ? -5.006 -5.224 -0.765 1.00 96.00 88 TYR A N 1
ATOM 662 C CA . TYR A 1 88 ? -5.028 -5.485 -2.200 1.00 96.00 88 TYR A CA 1
ATOM 663 C C . TYR A 1 88 ? -4.398 -4.333 -2.995 1.00 96.00 88 TYR A C 1
ATOM 665 O O . TYR A 1 88 ? -3.503 -4.585 -3.803 1.00 96.00 88 TYR A O 1
ATOM 673 N N . GLU A 1 89 ? -4.786 -3.078 -2.744 1.00 95.75 89 GLU A N 1
ATOM 674 C CA . GLU A 1 89 ? -4.179 -1.913 -3.407 1.00 95.75 89 GLU A CA 1
ATOM 675 C C . GLU A 1 89 ? -2.668 -1.835 -3.144 1.00 95.75 89 GLU A C 1
ATOM 677 O O . GLU A 1 89 ? -1.897 -1.644 -4.078 1.00 95.75 89 GLU A O 1
ATOM 682 N N . VAL A 1 90 ? -2.211 -2.068 -1.909 1.00 96.56 90 VAL A N 1
ATOM 683 C CA . VAL A 1 90 ? -0.778 -2.123 -1.555 1.00 96.56 90 VAL A CA 1
ATOM 684 C C . VAL A 1 90 ? -0.044 -3.188 -2.371 1.00 96.56 90 VAL A C 1
ATOM 686 O O . VAL A 1 90 ? 1.047 -2.939 -2.891 1.00 96.56 90 VAL A O 1
ATOM 689 N N . THR A 1 91 ? -0.634 -4.374 -2.502 1.00 97.50 91 THR A N 1
ATOM 690 C CA . THR A 1 91 ? -0.056 -5.473 -3.285 1.00 97.50 91 THR A CA 1
ATOM 691 C C . THR A 1 91 ? 0.002 -5.128 -4.770 1.00 97.50 91 THR A C 1
ATOM 693 O O . THR A 1 91 ? 1.022 -5.355 -5.424 1.00 97.50 91 THR A O 1
ATOM 696 N N . GLN A 1 92 ? -1.062 -4.531 -5.307 1.00 97.50 92 GLN A N 1
ATOM 697 C CA . GLN A 1 92 ? -1.095 -4.113 -6.702 1.00 97.50 92 GLN A CA 1
ATOM 698 C C . GLN A 1 92 ? -0.106 -2.973 -6.974 1.00 97.50 92 GLN A C 1
ATOM 700 O O . GLN A 1 92 ? 0.560 -3.010 -8.004 1.00 97.50 92 GLN A O 1
ATOM 705 N N . ILE A 1 93 ? 0.052 -2.007 -6.059 1.00 97.31 93 ILE A N 1
ATOM 706 C CA . ILE A 1 93 ? 1.049 -0.929 -6.172 1.00 97.31 93 ILE A CA 1
ATOM 707 C C . ILE A 1 93 ? 2.441 -1.537 -6.331 1.00 97.31 93 ILE A C 1
ATOM 709 O O . ILE A 1 93 ? 3.146 -1.198 -7.276 1.00 97.31 93 ILE A O 1
ATOM 713 N N . LYS A 1 94 ? 2.820 -2.484 -5.461 1.00 97.00 94 LYS A N 1
ATOM 714 C CA . LYS A 1 94 ? 4.121 -3.169 -5.545 1.00 97.00 94 LYS A CA 1
ATOM 715 C C . LYS A 1 94 ? 4.322 -3.854 -6.894 1.00 97.00 94 LYS A C 1
ATOM 717 O O . LYS A 1 94 ? 5.380 -3.714 -7.498 1.00 97.00 94 LYS A O 1
ATOM 722 N N . ARG A 1 95 ? 3.302 -4.570 -7.375 1.00 97.62 95 ARG A N 1
ATOM 723 C CA . ARG A 1 95 ? 3.355 -5.263 -8.667 1.00 97.62 95 ARG A CA 1
ATOM 724 C C . ARG A 1 95 ? 3.543 -4.283 -9.827 1.00 97.62 95 ARG A C 1
ATOM 726 O O . ARG A 1 95 ? 4.416 -4.495 -10.656 1.00 97.62 95 ARG A O 1
ATOM 733 N N . ARG A 1 96 ? 2.746 -3.212 -9.872 1.00 96.00 96 ARG A N 1
ATOM 734 C CA . ARG A 1 96 ? 2.812 -2.198 -10.935 1.00 96.00 96 ARG A CA 1
ATOM 735 C C . ARG A 1 96 ? 4.112 -1.403 -10.903 1.00 96.00 96 ARG A C 1
ATOM 737 O O . ARG A 1 96 ? 4.630 -1.069 -11.955 1.00 96.00 96 ARG A O 1
ATOM 744 N N . MET A 1 97 ? 4.656 -1.130 -9.717 1.00 95.94 97 MET A N 1
ATOM 745 C CA . MET A 1 97 ? 5.969 -0.497 -9.582 1.00 95.94 97 MET A CA 1
ATOM 746 C C . MET A 1 97 ? 7.083 -1.354 -10.191 1.00 95.94 97 MET A C 1
ATOM 748 O O . MET A 1 97 ? 7.944 -0.804 -10.864 1.00 95.94 97 MET A O 1
ATOM 752 N N . HIS A 1 98 ? 7.043 -2.674 -9.995 1.00 95.62 98 HIS A N 1
ATOM 753 C CA . HIS A 1 98 ? 8.010 -3.592 -10.602 1.00 95.62 98 HIS A CA 1
ATOM 754 C C . HIS A 1 98 ? 7.863 -3.659 -12.128 1.00 95.62 98 HIS A C 1
ATOM 756 O O . HIS A 1 98 ? 8.848 -3.577 -12.847 1.00 95.62 98 HIS A O 1
ATOM 762 N N . GLU A 1 99 ? 6.629 -3.760 -12.624 1.00 94.38 99 GLU A N 1
ATOM 763 C CA . GLU A 1 99 ? 6.325 -3.736 -14.064 1.00 94.38 99 GLU A CA 1
ATOM 764 C C . GLU A 1 99 ? 6.824 -2.440 -14.728 1.00 94.38 99 GLU A C 1
ATOM 766 O O . GLU A 1 99 ? 7.407 -2.463 -15.809 1.00 94.38 99 GLU A O 1
ATOM 771 N N . LEU A 1 100 ? 6.654 -1.305 -14.044 1.00 92.81 100 LEU A N 1
ATOM 772 C CA . LEU A 1 100 ? 7.164 -0.016 -14.494 1.00 92.81 100 LEU A CA 1
ATOM 773 C C . LEU A 1 100 ? 8.697 0.036 -14.499 1.00 92.81 100 LEU A C 1
ATOM 775 O O . LEU A 1 100 ? 9.269 0.571 -15.439 1.00 92.81 100 LEU A O 1
ATOM 779 N N . GLU A 1 101 ? 9.359 -0.515 -13.481 1.00 92.00 101 GLU A N 1
ATOM 780 C CA . GLU A 1 101 ? 10.825 -0.585 -13.417 1.00 92.00 101 GLU A CA 1
ATOM 781 C C . GLU A 1 101 ? 11.403 -1.431 -14.563 1.00 92.00 101 GLU A C 1
ATOM 783 O O . GLU A 1 101 ? 12.353 -1.003 -15.215 1.00 92.00 101 GLU A O 1
ATOM 788 N N . GLU A 1 102 ? 10.792 -2.579 -14.874 1.00 90.56 102 GLU A N 1
ATOM 789 C CA . GLU A 1 102 ? 11.195 -3.428 -16.005 1.00 90.56 102 GLU A CA 1
ATOM 790 C C . GLU A 1 102 ? 11.053 -2.708 -17.353 1.00 90.56 102 GLU A C 1
ATOM 792 O O . GLU A 1 102 ? 11.951 -2.782 -18.195 1.00 90.56 102 GLU A O 1
ATOM 797 N N . LEU A 1 103 ? 9.944 -1.987 -17.560 1.00 87.44 103 LEU A N 1
ATOM 798 C CA . LEU A 1 103 ? 9.735 -1.193 -18.774 1.00 87.44 103 LEU A CA 1
ATOM 799 C C . LEU A 1 103 ? 10.730 -0.034 -18.871 1.00 87.44 103 LEU A C 1
ATOM 801 O O . LEU A 1 103 ? 11.299 0.194 -19.934 1.00 87.44 103 LEU A O 1
ATOM 805 N N . GLN A 1 104 ? 10.990 0.662 -17.764 1.00 87.88 104 GLN A N 1
ATOM 806 C CA . GLN A 1 104 ? 11.954 1.765 -17.707 1.00 87.88 104 GLN A CA 1
ATOM 807 C C . GLN A 1 104 ? 13.396 1.307 -17.979 1.00 87.88 104 GLN A C 1
ATOM 809 O O . GLN A 1 104 ? 14.157 2.028 -18.630 1.00 87.88 104 GLN A O 1
ATOM 814 N N . ASP A 1 105 ? 13.778 0.115 -17.516 1.00 86.81 105 ASP A N 1
ATOM 815 C CA . ASP A 1 105 ? 15.091 -0.484 -17.790 1.00 86.81 105 ASP A CA 1
ATOM 816 C C . ASP A 1 105 ? 15.210 -0.954 -19.251 1.00 86.81 105 ASP A C 1
ATOM 818 O O . ASP A 1 105 ? 16.208 -0.692 -19.931 1.00 86.81 105 ASP A O 1
ATOM 822 N N . LYS A 1 106 ? 14.153 -1.575 -19.791 1.00 83.81 106 LYS A N 1
ATOM 823 C CA . LYS A 1 106 ? 14.084 -1.962 -21.208 1.00 83.81 106 LYS A CA 1
ATOM 824 C C . LYS A 1 106 ? 14.198 -0.749 -22.133 1.00 83.81 106 LYS A C 1
ATOM 826 O O . LYS A 1 106 ? 14.990 -0.778 -23.075 1.00 83.81 106 LYS A O 1
ATOM 831 N N . HIS A 1 107 ? 13.455 0.311 -21.832 1.00 77.88 107 HIS A N 1
ATOM 832 C CA . HIS A 1 107 ? 13.494 1.579 -22.556 1.00 77.88 107 HIS A CA 1
ATOM 833 C C . HIS A 1 107 ? 14.894 2.209 -22.504 1.00 77.88 107 HIS A C 1
ATOM 835 O O . HIS A 1 107 ? 15.498 2.500 -23.535 1.00 77.88 107 HIS A O 1
ATOM 841 N N . SER A 1 108 ? 15.499 2.266 -21.311 1.00 76.38 108 SER A N 1
ATOM 842 C CA . SER A 1 108 ? 16.855 2.807 -21.115 1.00 76.38 108 SER A CA 1
ATOM 843 C C . SER A 1 108 ? 17.960 2.018 -21.837 1.00 76.38 108 SER A C 1
ATOM 845 O O . SER A 1 108 ? 19.035 2.563 -22.093 1.00 76.38 108 SER A O 1
ATOM 847 N N . THR A 1 109 ? 17.739 0.737 -22.149 1.00 76.69 109 THR A N 1
ATOM 848 C CA . THR A 1 109 ? 18.731 -0.141 -22.798 1.00 76.69 109 THR A CA 1
ATOM 849 C C . THR A 1 109 ? 18.569 -0.251 -24.317 1.00 76.69 109 THR A C 1
ATOM 851 O O . THR A 1 109 ? 19.464 -0.794 -24.974 1.00 76.69 109 THR A O 1
ATOM 854 N N . ARG A 1 110 ? 17.481 0.272 -24.908 1.00 69.62 110 ARG A N 1
ATOM 855 C CA . ARG A 1 110 ? 17.203 0.188 -26.355 1.00 69.62 110 ARG A CA 1
ATOM 856 C C . ARG A 1 110 ? 16.783 1.534 -26.971 1.00 69.62 110 ARG A C 1
ATOM 858 O O . ARG A 1 110 ? 15.609 1.729 -27.251 1.00 69.62 110 ARG A O 1
ATOM 865 N N . PRO A 1 111 ? 17.738 2.415 -27.311 1.00 59.91 111 PRO A N 1
ATOM 866 C CA . PRO A 1 111 ? 17.443 3.730 -27.894 1.00 59.91 111 PRO A CA 1
ATOM 867 C C . PRO A 1 111 ? 17.013 3.740 -29.383 1.00 59.91 111 PRO A C 1
ATOM 869 O O . PRO A 1 111 ? 17.073 4.792 -30.016 1.00 59.91 111 PRO A O 1
ATOM 872 N N . ASP A 1 112 ? 16.666 2.607 -30.011 1.00 55.22 112 ASP A N 1
ATOM 873 C CA . ASP A 1 112 ? 16.461 2.539 -31.475 1.00 55.22 112 ASP A CA 1
ATOM 874 C C . ASP A 1 112 ? 15.043 2.997 -31.908 1.00 55.22 112 ASP A C 1
ATOM 876 O O . ASP A 1 112 ? 14.137 2.190 -32.099 1.00 55.22 112 ASP A O 1
ATOM 880 N N . VAL A 1 113 ? 14.875 4.325 -31.976 1.00 57.97 113 VAL A N 1
ATOM 881 C CA . VAL A 1 113 ? 14.094 5.245 -32.854 1.00 57.97 113 VAL A CA 1
ATOM 882 C C . VAL A 1 113 ? 12.673 4.900 -33.372 1.00 5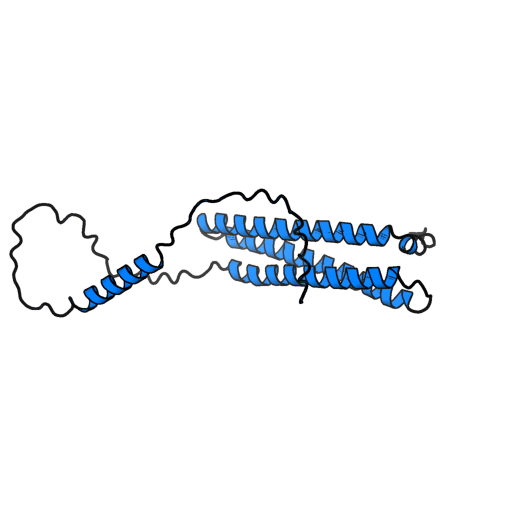7.97 113 VAL A C 1
ATOM 884 O O . VAL A 1 113 ? 11.969 5.825 -33.772 1.00 57.97 113 VAL A O 1
ATOM 887 N N . PHE A 1 114 ? 12.166 3.663 -33.349 1.00 58.94 114 PHE A N 1
ATOM 888 C CA . PHE A 1 114 ? 10.826 3.352 -33.904 1.00 58.94 114 PHE A CA 1
ATOM 889 C C . PHE A 1 114 ? 9.780 2.835 -32.899 1.00 58.94 114 PHE A C 1
ATOM 891 O O . PHE A 1 114 ? 8.595 2.933 -33.206 1.00 58.94 114 PHE A O 1
ATOM 898 N N . ASP A 1 115 ? 10.182 2.359 -31.714 1.00 61.34 115 ASP A N 1
ATOM 899 C CA . ASP A 1 115 ? 9.276 1.836 -30.659 1.00 61.34 115 ASP A CA 1
ATOM 900 C C . ASP A 1 115 ? 9.106 2.801 -29.457 1.00 61.34 115 ASP A C 1
ATOM 902 O O . ASP A 1 115 ? 8.380 2.514 -28.507 1.00 61.34 115 ASP A O 1
ATOM 906 N N . ASP A 1 116 ? 9.760 3.967 -29.506 1.00 69.88 116 ASP A N 1
ATOM 907 C CA . ASP A 1 116 ? 9.925 4.893 -28.374 1.00 69.88 116 ASP A CA 1
ATOM 908 C C . ASP A 1 116 ? 8.595 5.513 -27.896 1.00 69.88 116 ASP A C 1
ATOM 910 O O . ASP A 1 116 ? 8.320 5.589 -26.703 1.00 69.88 116 ASP A O 1
ATOM 914 N N . VAL A 1 117 ? 7.707 5.875 -28.830 1.00 76.62 117 VAL A N 1
ATOM 915 C CA . VAL A 1 117 ? 6.473 6.626 -28.521 1.00 76.62 117 VAL A CA 1
ATOM 916 C C . VAL A 1 117 ? 5.408 5.765 -27.830 1.00 76.62 117 VAL A C 1
ATOM 918 O O . VAL A 1 117 ? 4.712 6.237 -26.931 1.00 76.62 117 VAL A O 1
ATOM 921 N N . GLU A 1 118 ? 5.242 4.505 -28.246 1.00 81.19 118 GLU A N 1
ATOM 922 C CA . GLU A 1 118 ? 4.268 3.601 -27.615 1.00 81.19 118 GLU A CA 1
ATOM 923 C C . GLU A 1 118 ? 4.759 3.146 -26.234 1.00 81.19 118 GLU A C 1
ATOM 925 O O . GLU A 1 118 ? 3.975 3.075 -25.285 1.00 81.19 118 GLU A O 1
ATOM 930 N N . GLU A 1 119 ? 6.061 2.889 -26.091 1.00 81.81 119 GLU A N 1
ATOM 931 C CA . GLU A 1 119 ? 6.665 2.513 -24.812 1.00 81.81 119 GLU A CA 1
ATOM 932 C C . GLU A 1 119 ? 6.652 3.684 -23.812 1.00 81.81 119 GLU A C 1
ATOM 934 O O . GLU A 1 119 ? 6.256 3.486 -22.661 1.00 81.81 119 GLU A O 1
ATOM 939 N N . GLU A 1 120 ? 6.949 4.914 -24.253 1.00 84.00 120 GLU A N 1
ATOM 940 C CA . GLU A 1 120 ? 6.824 6.135 -23.441 1.00 84.00 120 GLU A CA 1
ATOM 941 C C . GLU A 1 120 ? 5.375 6.363 -22.978 1.00 84.00 120 GLU A C 1
ATOM 943 O O . GLU A 1 120 ? 5.121 6.581 -21.790 1.00 84.00 120 GLU A O 1
ATOM 948 N N . HIS A 1 121 ? 4.397 6.204 -23.878 1.00 87.44 121 HIS A N 1
ATOM 949 C CA . HIS A 1 121 ? 2.984 6.322 -23.516 1.00 87.44 121 HIS A CA 1
ATOM 950 C C . HIS A 1 121 ? 2.555 5.288 -22.463 1.00 87.44 121 HIS A C 1
ATOM 952 O O . HIS A 1 121 ? 1.812 5.605 -21.528 1.00 87.44 121 HIS A O 1
ATOM 958 N N . ASN A 1 122 ? 3.043 4.051 -22.579 1.00 89.56 122 ASN A N 1
ATOM 959 C CA . ASN A 1 122 ? 2.767 2.997 -21.605 1.00 89.56 122 ASN A CA 1
ATOM 960 C C . ASN A 1 122 ? 3.390 3.305 -20.232 1.00 89.56 122 ASN A C 1
ATOM 962 O O . ASN A 1 122 ? 2.746 3.075 -19.202 1.00 89.56 122 ASN A O 1
ATOM 966 N N . ILE A 1 123 ? 4.602 3.872 -20.201 1.00 90.38 123 ILE A N 1
ATOM 967 C CA . ILE A 1 123 ? 5.263 4.339 -18.971 1.00 90.38 123 ILE A CA 1
ATOM 968 C C . ILE A 1 123 ? 4.423 5.428 -18.284 1.00 90.38 123 ILE A C 1
ATOM 970 O O . ILE A 1 123 ? 4.203 5.355 -17.068 1.00 90.38 123 ILE A O 1
ATOM 974 N N . ASP A 1 124 ? 3.894 6.393 -19.038 1.00 91.12 124 ASP A N 1
ATOM 975 C CA . ASP A 1 124 ? 3.045 7.464 -18.503 1.00 91.12 124 ASP A CA 1
ATOM 976 C C . ASP A 1 124 ? 1.728 6.935 -17.925 1.00 91.12 124 ASP A C 1
ATOM 978 O O . ASP A 1 124 ? 1.339 7.303 -16.808 1.00 91.12 124 ASP A O 1
ATOM 982 N N . ILE A 1 125 ? 1.057 6.026 -18.643 1.00 94.12 125 ILE A N 1
ATOM 983 C CA . ILE A 1 125 ? -0.182 5.393 -18.172 1.00 94.12 125 ILE A CA 1
ATOM 984 C C . ILE A 1 125 ? 0.065 4.650 -16.859 1.00 94.12 125 ILE A C 1
ATOM 986 O O . ILE A 1 125 ? -0.676 4.848 -15.893 1.00 94.12 125 ILE A O 1
ATOM 990 N N . LEU A 1 126 ? 1.106 3.817 -16.795 1.00 93.62 126 LEU A N 1
ATOM 991 C CA . LEU A 1 126 ? 1.423 3.044 -15.592 1.00 93.62 126 LEU A CA 1
ATOM 992 C C . LEU A 1 126 ? 1.791 3.952 -14.413 1.00 93.62 126 LEU A C 1
ATOM 994 O O . LEU A 1 126 ? 1.360 3.713 -13.282 1.00 93.62 126 LEU A O 1
ATOM 998 N N . THR A 1 127 ? 2.524 5.035 -14.668 1.00 94.44 127 THR A N 1
ATOM 999 C CA . THR A 1 127 ? 2.882 6.040 -13.655 1.00 94.44 127 THR A CA 1
ATOM 1000 C C . THR A 1 127 ? 1.638 6.736 -13.089 1.00 94.44 127 THR A C 1
ATOM 1002 O O . THR A 1 127 ? 1.507 6.912 -11.866 1.00 94.44 127 THR A O 1
ATOM 1005 N N . ALA A 1 128 ? 0.688 7.100 -13.955 1.00 95.12 128 ALA A N 1
ATOM 1006 C CA . ALA A 1 128 ? -0.588 7.683 -13.555 1.00 95.12 128 ALA A CA 1
ATOM 1007 C C . ALA A 1 128 ? -1.464 6.678 -12.785 1.00 95.12 128 ALA A C 1
ATOM 1009 O O . ALA A 1 128 ? -2.035 7.030 -11.747 1.00 95.12 128 ALA A O 1
ATOM 1010 N N . GLU A 1 129 ? -1.523 5.419 -13.231 1.00 96.25 129 GLU A N 1
ATOM 1011 C CA . GLU A 1 129 ? -2.279 4.348 -12.573 1.00 96.25 129 GLU A CA 1
ATOM 1012 C C . GLU A 1 129 ? -1.768 4.108 -11.144 1.00 96.25 129 GLU A C 1
ATOM 1014 O O . GLU A 1 129 ? -2.553 4.138 -10.193 1.00 96.25 129 GLU A O 1
ATOM 1019 N N . ILE A 1 130 ? -0.450 3.979 -10.958 1.00 95.00 130 ILE A N 1
ATOM 1020 C CA . ILE A 1 130 ? 0.171 3.825 -9.631 1.00 95.00 130 ILE A CA 1
ATOM 1021 C C . ILE A 1 130 ? -0.174 5.014 -8.722 1.00 95.00 130 ILE A C 1
ATOM 1023 O O . ILE A 1 130 ? -0.528 4.840 -7.551 1.00 95.00 130 ILE A O 1
ATOM 1027 N N . SER A 1 131 ? -0.130 6.237 -9.256 1.00 95.00 131 SER A N 1
ATOM 1028 C CA . SER A 1 131 ? -0.486 7.453 -8.510 1.00 95.00 131 SER A CA 1
ATOM 1029 C C . SER A 1 131 ? -1.958 7.455 -8.069 1.00 95.00 131 SER A C 1
ATOM 1031 O O . SER A 1 131 ? -2.286 7.868 -6.945 1.00 95.00 131 SER A O 1
ATOM 1033 N N . GLN A 1 132 ? -2.853 6.941 -8.915 1.00 96.62 132 GLN A N 1
ATOM 1034 C CA . GLN A 1 132 ? -4.262 6.766 -8.580 1.00 96.62 132 GLN A CA 1
ATOM 1035 C C . GLN A 1 132 ? -4.451 5.705 -7.487 1.00 96.62 132 GLN A C 1
ATOM 1037 O O . GLN A 1 132 ? -5.205 5.939 -6.541 1.00 96.62 132 GLN A O 1
ATOM 1042 N N . MET A 1 133 ? -3.732 4.584 -7.556 1.00 96.50 133 MET A N 1
ATOM 1043 C CA . MET A 1 133 ? -3.780 3.518 -6.546 1.00 96.50 133 MET A CA 1
ATOM 1044 C C . MET A 1 133 ? -3.339 4.017 -5.167 1.00 96.50 133 MET A C 1
ATOM 1046 O O . MET A 1 133 ? -4.037 3.796 -4.176 1.00 96.50 133 MET A O 1
ATOM 1050 N N . PHE A 1 134 ? -2.252 4.797 -5.091 1.00 96.50 134 PHE A N 1
ATOM 1051 C CA . PHE A 1 134 ? -1.853 5.466 -3.846 1.00 96.50 134 PHE A CA 1
ATOM 1052 C C . PHE A 1 134 ? -2.961 6.363 -3.287 1.00 96.50 134 PHE A C 1
ATOM 1054 O O . PHE A 1 134 ? -3.143 6.442 -2.071 1.00 96.50 134 PHE A O 1
ATOM 1061 N N . SER A 1 135 ? -3.694 7.058 -4.158 1.00 96.50 135 SER A N 1
ATOM 1062 C CA . SER A 1 135 ? -4.797 7.932 -3.750 1.00 96.50 135 SER A CA 1
ATOM 1063 C C . SER A 1 135 ? -5.988 7.131 -3.216 1.00 96.50 135 SER A C 1
ATOM 1065 O O . SER A 1 135 ? -6.532 7.492 -2.171 1.00 96.50 135 SER A O 1
ATOM 1067 N N . ARG A 1 136 ? -6.343 6.010 -3.861 1.00 96.31 136 ARG A N 1
ATOM 1068 C CA . ARG A 1 136 ? -7.394 5.093 -3.385 1.00 96.31 136 ARG A CA 1
ATOM 1069 C C . ARG A 1 136 ? -7.038 4.486 -2.030 1.00 96.31 136 ARG A C 1
ATOM 1071 O O . ARG A 1 136 ? -7.835 4.580 -1.099 1.00 96.31 136 ARG A O 1
ATOM 1078 N N . ALA A 1 137 ? -5.813 3.986 -1.871 1.00 96.38 137 ALA A N 1
ATOM 1079 C CA . ALA A 1 137 ? -5.345 3.419 -0.608 1.00 96.38 137 ALA A CA 1
ATOM 1080 C C . ALA A 1 137 ? -5.362 4.450 0.538 1.00 96.38 137 ALA A C 1
ATOM 1082 O O . ALA A 1 137 ? -5.874 4.175 1.626 1.00 96.38 137 ALA A O 1
ATOM 1083 N N . LYS A 1 138 ? -4.879 5.679 0.291 1.00 95.88 138 LYS A N 1
ATOM 1084 C CA . LYS A 1 138 ? -4.950 6.784 1.268 1.00 95.88 138 LYS A CA 1
ATOM 1085 C C . LYS A 1 138 ? -6.390 7.129 1.634 1.00 95.88 138 LYS A C 1
ATOM 1087 O O . LYS A 1 138 ? -6.677 7.360 2.808 1.00 95.88 138 LYS A O 1
ATOM 1092 N N . GLN A 1 139 ? -7.294 7.148 0.657 1.00 96.62 139 GLN A N 1
ATOM 1093 C CA . GLN A 1 139 ? -8.704 7.409 0.918 1.00 96.62 139 GLN A CA 1
ATOM 1094 C C . GLN A 1 139 ? -9.335 6.298 1.764 1.00 96.62 139 GLN A C 1
ATOM 1096 O O . GLN A 1 139 ? -10.047 6.607 2.718 1.00 96.62 139 GLN A O 1
ATOM 1101 N N . GLY A 1 140 ? -9.005 5.030 1.504 1.00 95.50 140 GLY A N 1
ATOM 1102 C CA . GLY A 1 140 ? -9.414 3.903 2.346 1.00 95.50 140 GLY A CA 1
ATOM 1103 C C . GLY A 1 140 ? -9.014 4.097 3.813 1.00 95.50 140 GLY A C 1
ATOM 1104 O O . GLY A 1 140 ? -9.848 3.958 4.708 1.00 95.50 140 GLY A O 1
ATOM 1105 N N . LEU A 1 141 ? -7.778 4.540 4.078 1.00 96.44 141 LEU A N 1
ATOM 1106 C CA . LEU A 1 141 ? -7.318 4.842 5.442 1.00 96.44 141 LEU A CA 1
ATOM 1107 C C . LEU A 1 141 ? -8.121 5.966 6.115 1.00 96.44 141 LEU A C 1
ATOM 1109 O O . LEU A 1 141 ? -8.392 5.908 7.319 1.00 96.44 141 LEU A O 1
ATOM 1113 N N . LEU A 1 142 ? -8.519 6.994 5.359 1.00 95.88 142 LEU A N 1
ATOM 1114 C CA . LEU A 1 142 ? -9.369 8.074 5.870 1.00 95.88 142 LEU A CA 1
ATOM 1115 C C . LEU A 1 142 ? -10.784 7.579 6.193 1.00 95.88 142 LEU A C 1
ATOM 1117 O O . LEU A 1 142 ? -11.361 7.995 7.202 1.00 95.88 142 LEU A O 1
ATOM 1121 N N . VAL A 1 143 ? -11.327 6.673 5.376 1.00 96.00 143 VAL A N 1
ATOM 1122 C CA . VAL A 1 143 ? -12.635 6.051 5.615 1.00 96.00 143 VAL A CA 1
ATOM 1123 C C . VAL A 1 143 ? -12.594 5.174 6.869 1.00 96.00 143 VAL A C 1
ATOM 1125 O O . VAL A 1 143 ? -13.472 5.332 7.718 1.00 96.00 143 VAL A O 1
ATOM 1128 N N . ILE A 1 144 ? -11.552 4.353 7.057 1.00 94.88 144 ILE A N 1
ATOM 1129 C CA . ILE A 1 144 ? -11.359 3.562 8.288 1.00 94.88 144 ILE A CA 1
ATOM 1130 C C . ILE A 1 144 ? -11.344 4.478 9.514 1.00 94.88 144 ILE A C 1
ATOM 1132 O O . ILE A 1 144 ? -12.095 4.262 10.462 1.00 94.88 144 ILE A O 1
ATOM 1136 N N . ASN A 1 145 ? -10.549 5.553 9.480 1.00 94.06 145 ASN A N 1
ATOM 1137 C CA . ASN A 1 145 ? -10.495 6.524 10.576 1.00 94.06 145 ASN A CA 1
ATOM 1138 C C . ASN A 1 145 ? -11.852 7.174 10.870 1.00 94.06 145 ASN A C 1
ATOM 1140 O O . ASN A 1 145 ? -12.134 7.512 12.018 1.00 94.06 145 ASN A O 1
ATOM 1144 N N . ARG A 1 146 ? -12.687 7.400 9.851 1.00 94.44 146 ARG A N 1
ATOM 1145 C CA . ARG A 1 146 ? -14.031 7.956 10.036 1.00 94.44 146 ARG A CA 1
ATOM 1146 C C . ARG A 1 146 ? -14.973 6.931 10.665 1.00 94.44 146 ARG A C 1
ATOM 1148 O O . ARG A 1 146 ? -15.675 7.290 11.602 1.00 94.44 146 ARG A O 1
ATOM 1155 N N . GLN A 1 147 ? -14.981 5.694 10.174 1.00 93.62 147 GLN A N 1
ATOM 1156 C CA . GLN A 1 147 ? -15.859 4.633 10.674 1.00 93.62 147 GLN A CA 1
ATOM 1157 C C . GLN A 1 147 ? -15.496 4.227 12.110 1.00 93.62 147 GLN A C 1
ATOM 1159 O O . GLN A 1 147 ? -16.373 4.156 12.967 1.00 93.62 147 GLN A O 1
ATOM 1164 N N . ALA A 1 148 ? -14.202 4.101 12.416 1.00 92.50 148 ALA A N 1
ATOM 1165 C CA . ALA A 1 148 ? -13.720 3.735 13.748 1.00 92.50 148 ALA A CA 1
ATOM 1166 C C . ALA A 1 148 ? -14.081 4.752 14.849 1.00 92.50 148 ALA A C 1
ATOM 1168 O O . ALA A 1 148 ? -14.094 4.402 16.028 1.00 92.50 148 ALA A O 1
ATOM 1169 N N . LYS A 1 149 ? -14.404 6.012 14.507 1.00 91.25 149 LYS A N 1
ATOM 1170 C CA . LYS A 1 149 ? -14.853 7.017 15.494 1.00 91.25 149 LYS A CA 1
ATOM 1171 C C . LYS A 1 149 ? -16.170 6.645 16.170 1.00 91.25 149 LYS A C 1
ATOM 1173 O O . LYS A 1 149 ? -16.385 7.078 17.301 1.00 91.25 149 LYS A O 1
ATOM 1178 N N . ASN A 1 150 ? -17.009 5.865 15.495 1.00 90.06 150 ASN A N 1
ATOM 1179 C CA . ASN A 1 150 ? -18.306 5.434 16.009 1.00 90.06 150 ASN A CA 1
ATOM 1180 C C . ASN A 1 150 ? -18.192 4.208 16.933 1.00 90.06 150 ASN A C 1
ATOM 1182 O O . ASN A 1 150 ? -19.165 3.857 17.594 1.00 90.06 150 ASN A O 1
ATOM 1186 N N . GLY A 1 151 ? -17.016 3.576 16.982 1.00 87.69 151 GLY A N 1
ATOM 1187 C CA . GLY A 1 151 ? -16.747 2.383 17.774 1.00 87.69 151 GLY A CA 1
ATOM 1188 C C . GLY A 1 151 ? -16.396 2.648 19.240 1.00 87.69 151 GLY A C 1
ATOM 1189 O O . GLY A 1 151 ? -16.339 3.786 19.719 1.00 87.69 151 GLY A O 1
ATOM 1190 N N . SER A 1 152 ? -16.100 1.563 19.957 1.00 91.38 152 SER A N 1
ATOM 1191 C CA . SER A 1 152 ? -15.581 1.603 21.334 1.00 91.38 152 SER A CA 1
ATOM 1192 C C . SER A 1 152 ? -14.205 2.283 21.406 1.00 91.38 152 SER A C 1
ATOM 1194 O O . SER A 1 152 ? -13.449 2.303 20.436 1.00 91.38 152 SER A O 1
ATOM 1196 N N . ASP A 1 153 ? -13.808 2.799 22.571 1.00 92.38 153 ASP A N 1
ATOM 1197 C CA . ASP A 1 153 ? -12.468 3.378 22.758 1.00 92.38 153 ASP A CA 1
ATOM 1198 C C . ASP A 1 153 ? -11.342 2.371 22.503 1.00 92.38 153 ASP A C 1
ATOM 1200 O O . ASP A 1 153 ? -10.265 2.744 22.030 1.00 92.38 153 ASP A O 1
ATOM 1204 N N . GLN A 1 154 ? -11.591 1.086 22.766 1.00 91.56 154 GLN A N 1
ATOM 1205 C CA . GLN A 1 154 ? -10.648 0.027 22.419 1.00 91.56 154 GLN A CA 1
ATOM 1206 C C . GLN A 1 154 ? -10.551 -0.161 20.902 1.00 91.56 154 GLN A C 1
ATOM 1208 O O . GLN A 1 154 ? -9.453 -0.295 20.364 1.00 91.56 154 GLN A O 1
ATOM 1213 N N . GLU A 1 155 ? -11.681 -0.107 20.202 1.00 91.81 155 GLU A N 1
ATOM 1214 C CA . GLU A 1 155 ? -11.734 -0.210 18.747 1.00 91.81 155 GLU A CA 1
ATOM 1215 C C . GLU A 1 155 ? -11.013 0.965 18.077 1.00 91.81 155 GLU A C 1
ATOM 1217 O O . GLU A 1 155 ? -10.188 0.752 17.193 1.00 91.81 155 GLU A O 1
ATOM 1222 N N . LYS A 1 156 ? -11.214 2.193 18.574 1.00 94.25 156 LYS A N 1
ATOM 1223 C CA . LYS A 1 156 ? -10.488 3.391 18.117 1.00 94.25 156 LYS A CA 1
ATOM 1224 C C . LYS A 1 156 ? -8.974 3.224 18.240 1.00 94.25 156 LYS A C 1
ATOM 1226 O O . LYS A 1 156 ? -8.236 3.610 17.333 1.00 94.25 156 LYS A O 1
ATOM 1231 N N . LYS A 1 157 ? -8.492 2.653 19.352 1.00 95.19 157 LYS A N 1
ATOM 1232 C CA . LYS A 1 157 ? -7.057 2.379 19.555 1.00 95.19 157 LYS A CA 1
ATOM 1233 C C . LYS A 1 157 ? -6.537 1.355 18.550 1.00 95.19 157 LYS A C 1
ATOM 1235 O O . LYS A 1 157 ? -5.488 1.580 17.951 1.00 95.19 157 LYS A O 1
ATOM 1240 N N . VAL A 1 158 ? -7.271 0.260 18.345 1.00 94.75 158 VAL A N 1
ATOM 1241 C CA . VAL A 1 158 ? -6.901 -0.781 17.374 1.00 94.75 158 VAL A CA 1
ATOM 1242 C C . VAL A 1 158 ? -6.877 -0.209 15.956 1.00 94.75 158 VAL A C 1
ATOM 1244 O O . VAL A 1 158 ? -5.864 -0.337 15.273 1.00 94.75 158 VAL A O 1
ATOM 1247 N N . ALA A 1 159 ? -7.925 0.505 15.544 1.00 95.25 159 ALA A N 1
ATOM 1248 C CA . ALA A 1 159 ? -8.001 1.145 14.236 1.00 95.25 159 ALA A CA 1
ATOM 1249 C C . ALA A 1 159 ? -6.854 2.142 14.017 1.00 95.25 159 ALA A C 1
ATOM 1251 O O . ALA A 1 159 ? -6.227 2.132 12.961 1.00 95.25 159 ALA A O 1
ATOM 1252 N N . LYS A 1 160 ? -6.503 2.951 15.027 1.00 95.56 160 LYS A N 1
ATOM 1253 C CA . LYS A 1 160 ? -5.354 3.865 14.947 1.00 95.56 160 LYS A CA 1
ATOM 1254 C C . LYS A 1 160 ? -4.045 3.115 14.689 1.00 95.56 160 LYS A C 1
ATOM 1256 O O . LYS A 1 160 ? -3.251 3.571 13.868 1.00 95.56 160 LYS A O 1
ATOM 1261 N N . ASN A 1 161 ? -3.814 1.988 15.362 1.00 96.06 161 ASN A N 1
ATOM 1262 C CA . ASN A 1 161 ? -2.601 1.187 15.172 1.00 96.06 161 ASN A CA 1
ATOM 1263 C C . ASN A 1 161 ? -2.548 0.585 13.764 1.00 96.06 161 ASN A C 1
ATOM 1265 O O . ASN A 1 161 ? -1.519 0.684 13.098 1.00 96.06 161 ASN A O 1
ATOM 1269 N N . VAL A 1 162 ? -3.671 0.036 13.291 1.00 96.06 162 VAL A N 1
ATOM 1270 C CA . VAL A 1 162 ? -3.800 -0.512 11.932 1.00 96.06 162 VAL A CA 1
ATOM 1271 C C . VAL A 1 162 ? -3.541 0.571 10.886 1.00 96.06 162 VAL A C 1
ATOM 1273 O O . VAL A 1 162 ? -2.677 0.402 10.028 1.00 96.06 162 VAL A O 1
ATOM 1276 N N . VAL A 1 163 ? -4.218 1.718 10.993 1.00 96.25 163 VAL A N 1
ATOM 1277 C CA . VAL A 1 163 ? -4.036 2.838 10.062 1.00 96.25 163 VAL A CA 1
ATOM 1278 C C . VAL A 1 163 ? -2.602 3.356 10.091 1.00 96.25 163 VAL A C 1
ATOM 1280 O O . VAL A 1 163 ? -2.044 3.628 9.034 1.00 96.25 163 VAL A O 1
ATOM 1283 N N . SER A 1 164 ? -1.984 3.461 11.270 1.00 97.25 164 SER A N 1
ATOM 1284 C CA . SER A 1 164 ? -0.585 3.893 11.390 1.00 97.25 164 SER A CA 1
ATOM 1285 C C . SER A 1 164 ? 0.357 2.934 10.663 1.00 97.25 164 SER A C 1
ATOM 1287 O O . SER A 1 164 ? 1.193 3.380 9.884 1.00 97.25 164 SER A O 1
ATOM 1289 N N . SER A 1 165 ? 0.190 1.624 10.867 1.00 97.19 165 SER A N 1
ATOM 1290 C CA . SER A 1 165 ? 1.014 0.608 10.207 1.00 97.19 165 SER A CA 1
ATOM 1291 C C . SER A 1 165 ? 0.877 0.667 8.684 1.00 97.19 165 SER A C 1
ATOM 1293 O O . SER A 1 165 ? 1.880 0.711 7.979 1.00 97.19 165 SER A O 1
ATOM 1295 N N . LEU A 1 166 ? -0.356 0.727 8.172 1.00 96.62 166 LEU A N 1
ATOM 1296 C CA . LEU A 1 166 ? -0.614 0.808 6.731 1.00 96.62 166 LEU A CA 1
ATOM 1297 C C . LEU A 1 166 ? -0.116 2.123 6.126 1.00 96.62 166 LEU A C 1
ATOM 1299 O O . LEU A 1 166 ? 0.418 2.130 5.020 1.00 96.62 166 LEU A O 1
ATOM 1303 N N . ALA A 1 167 ? -0.269 3.237 6.844 1.00 96.88 167 ALA A N 1
ATOM 1304 C CA . ALA A 1 167 ? 0.217 4.537 6.401 1.00 96.88 167 ALA A CA 1
ATOM 1305 C C . ALA A 1 167 ? 1.742 4.546 6.254 1.00 96.88 167 ALA A C 1
ATOM 1307 O O . ALA A 1 167 ? 2.238 5.078 5.265 1.00 96.88 167 ALA A O 1
ATOM 1308 N N . ILE A 1 168 ? 2.468 3.921 7.189 1.00 97.75 168 ILE A N 1
ATOM 1309 C CA . ILE A 1 168 ? 3.924 3.747 7.095 1.00 97.75 168 ILE A CA 1
ATOM 1310 C C . ILE A 1 168 ? 4.270 2.923 5.853 1.00 97.75 168 ILE A C 1
ATOM 1312 O O . ILE A 1 168 ? 5.053 3.376 5.026 1.00 97.75 168 ILE A O 1
ATOM 1316 N N . THR A 1 169 ? 3.616 1.775 5.648 1.00 97.25 169 THR A N 1
ATOM 1317 C CA . THR A 1 169 ? 3.854 0.945 4.455 1.00 97.25 169 THR A CA 1
ATOM 1318 C C . THR A 1 169 ? 3.592 1.706 3.150 1.00 97.25 169 THR A C 1
ATOM 1320 O O . THR A 1 169 ? 4.400 1.642 2.226 1.00 97.25 169 THR A O 1
ATOM 1323 N N . LEU A 1 170 ? 2.495 2.466 3.057 1.00 97.12 170 LEU A N 1
ATOM 1324 C CA . LEU A 1 170 ? 2.200 3.298 1.884 1.00 97.12 170 LEU A CA 1
ATOM 1325 C C . LEU A 1 170 ? 3.205 4.439 1.707 1.00 97.12 170 LEU A C 1
ATOM 1327 O O . LEU A 1 170 ? 3.518 4.811 0.576 1.00 97.12 170 LEU A O 1
ATOM 1331 N N . GLN A 1 171 ? 3.689 5.019 2.804 1.00 97.00 171 GLN A N 1
ATOM 1332 C CA . GLN A 1 171 ? 4.702 6.063 2.769 1.00 97.00 171 GLN A CA 1
ATOM 1333 C C . GLN A 1 171 ? 6.025 5.521 2.227 1.00 97.00 171 GLN A C 1
ATOM 1335 O O . GLN A 1 171 ? 6.593 6.161 1.342 1.00 97.00 171 GLN A O 1
ATOM 1340 N N . ASP A 1 172 ? 6.474 4.361 2.704 1.00 97.19 172 ASP A N 1
ATOM 1341 C CA . ASP A 1 172 ? 7.701 3.707 2.239 1.00 97.19 172 ASP A CA 1
ATOM 1342 C C . ASP A 1 172 ? 7.618 3.412 0.737 1.00 97.19 172 ASP A C 1
ATOM 1344 O O . ASP A 1 172 ? 8.459 3.878 -0.033 1.00 97.19 172 ASP A O 1
ATOM 1348 N N . LEU A 1 173 ? 6.521 2.791 0.287 1.00 96.56 173 LEU A N 1
ATOM 1349 C CA . LEU A 1 173 ? 6.273 2.553 -1.140 1.00 96.56 173 LEU A CA 1
ATOM 1350 C C . LEU A 1 173 ? 6.266 3.847 -1.958 1.00 96.56 173 LEU A C 1
ATOM 1352 O O . LEU A 1 173 ? 6.808 3.902 -3.058 1.00 96.56 173 LEU A O 1
ATOM 1356 N N . SER A 1 174 ? 5.673 4.916 -1.427 1.00 96.44 174 SER A N 1
ATOM 1357 C CA . SER A 1 174 ? 5.628 6.210 -2.107 1.00 96.44 174 SER A CA 1
ATOM 1358 C C . SER A 1 174 ? 7.010 6.866 -2.202 1.00 96.44 174 SER A C 1
ATOM 1360 O O . SER A 1 174 ? 7.305 7.547 -3.185 1.00 96.44 174 SER A O 1
ATOM 1362 N N . VAL A 1 175 ? 7.858 6.694 -1.185 1.00 96.44 175 VAL A N 1
ATOM 1363 C CA . VAL A 1 175 ? 9.255 7.143 -1.209 1.00 96.44 175 VAL A CA 1
ATOM 1364 C C . VAL A 1 175 ? 10.034 6.375 -2.270 1.00 96.44 175 VAL A C 1
ATOM 1366 O O . VAL A 1 175 ? 10.724 7.004 -3.071 1.00 96.44 175 VAL A O 1
ATOM 1369 N N . ASP A 1 176 ? 9.903 5.054 -2.299 1.00 95.50 176 ASP A N 1
ATOM 1370 C CA . ASP A 1 176 ? 10.624 4.207 -3.246 1.00 95.50 176 ASP A CA 1
ATOM 1371 C C . ASP A 1 176 ? 10.172 4.459 -4.685 1.00 95.50 176 ASP A C 1
ATOM 1373 O O . ASP A 1 176 ? 11.015 4.639 -5.561 1.00 95.50 176 ASP A O 1
ATOM 1377 N N . PHE A 1 177 ? 8.871 4.654 -4.911 1.00 94.81 177 PHE A N 1
ATOM 1378 C CA . PHE A 1 177 ? 8.342 5.084 -6.204 1.00 94.81 177 PHE A CA 1
ATOM 1379 C C . PHE A 1 177 ? 8.969 6.401 -6.682 1.00 94.81 177 PHE A C 1
ATOM 1381 O O . PHE A 1 177 ? 9.475 6.485 -7.799 1.00 94.81 177 PHE A O 1
ATOM 1388 N N . ARG A 1 178 ? 9.014 7.434 -5.825 1.00 93.94 178 ARG A N 1
ATOM 1389 C CA . ARG A 1 178 ? 9.642 8.720 -6.183 1.00 93.94 178 ARG A CA 1
ATOM 1390 C C . ARG A 1 178 ? 11.132 8.581 -6.480 1.00 93.94 178 ARG A C 1
ATOM 1392 O O . ARG A 1 178 ? 11.637 9.298 -7.344 1.00 93.94 178 ARG A O 1
ATOM 1399 N N . LYS A 1 179 ? 11.845 7.703 -5.767 1.00 92.62 179 LYS A N 1
ATOM 1400 C CA . LYS A 1 179 ? 13.268 7.435 -6.020 1.00 92.62 179 LYS A CA 1
ATOM 1401 C C . LYS A 1 179 ? 13.465 6.750 -7.371 1.00 92.62 179 LYS A C 1
ATOM 1403 O O . LYS A 1 179 ? 14.305 7.224 -8.129 1.00 92.62 179 LYS A O 1
ATOM 1408 N N . ALA A 1 180 ? 12.684 5.712 -7.672 1.00 88.88 180 ALA A N 1
ATOM 1409 C CA . ALA A 1 180 ? 12.730 5.001 -8.948 1.00 88.88 180 ALA A CA 1
ATOM 1410 C C . ALA A 1 180 ? 12.479 5.965 -10.119 1.00 88.88 180 ALA A C 1
ATOM 1412 O O . ALA A 1 180 ? 13.331 6.108 -10.992 1.00 88.88 180 ALA A O 1
ATOM 1413 N N . GLN A 1 181 ? 11.407 6.762 -10.042 1.00 90.44 181 GLN A N 1
ATOM 1414 C CA . GLN A 1 181 ? 11.096 7.789 -11.044 1.00 90.44 181 GLN A CA 1
ATOM 1415 C C . GLN A 1 181 ? 12.201 8.841 -11.179 1.00 90.44 181 GLN A C 1
ATOM 1417 O O . GLN A 1 181 ? 12.616 9.190 -12.279 1.00 90.44 181 GLN A O 1
ATOM 1422 N N . SER A 1 182 ? 12.740 9.330 -10.059 1.00 88.12 182 SER A N 1
ATOM 1423 C CA . SER A 1 182 ? 13.850 10.289 -10.099 1.00 88.12 182 SER A CA 1
ATOM 1424 C C . SER A 1 182 ? 15.121 9.697 -10.708 1.00 88.12 182 SER A C 1
ATOM 1426 O O . SER A 1 182 ? 15.926 10.445 -11.257 1.00 88.12 182 SER A O 1
ATOM 1428 N N . SER A 1 183 ? 15.345 8.390 -10.555 1.00 87.00 183 SER A N 1
ATOM 1429 C CA . SER A 1 183 ? 16.477 7.683 -11.152 1.00 87.00 183 SER A CA 1
ATOM 1430 C C . SER A 1 183 ? 16.301 7.569 -12.664 1.00 87.00 183 SER A C 1
ATOM 1432 O O . SER A 1 183 ? 17.203 7.960 -13.404 1.00 87.00 183 SER A O 1
ATOM 1434 N N . TYR A 1 184 ? 15.115 7.141 -13.106 1.00 85.19 184 TYR A N 1
ATOM 1435 C CA . TYR A 1 184 ? 14.738 7.057 -14.516 1.00 85.19 184 TYR A CA 1
ATOM 1436 C C . TYR A 1 184 ? 14.909 8.407 -15.233 1.00 85.19 184 TYR A C 1
ATOM 1438 O O . TYR A 1 184 ? 15.679 8.511 -16.184 1.00 85.19 184 TYR A O 1
ATOM 1446 N N . LEU A 1 185 ? 14.335 9.487 -14.688 1.00 81.44 185 LEU A N 1
ATOM 1447 C CA . LEU A 1 185 ? 14.413 10.832 -15.282 1.00 81.44 185 LEU A CA 1
ATOM 1448 C C . LEU A 1 185 ? 15.829 11.442 -15.300 1.00 81.44 185 LEU A C 1
ATOM 1450 O O . LEU A 1 185 ? 16.094 12.402 -16.024 1.00 81.44 185 LEU A O 1
ATOM 1454 N N . LYS A 1 186 ? 16.756 10.947 -14.470 1.00 77.81 186 LYS A N 1
ATOM 1455 C CA . LYS A 1 186 ? 18.152 11.424 -14.447 1.00 77.81 186 LYS A CA 1
ATOM 1456 C C . LYS A 1 186 ? 19.041 10.710 -15.459 1.00 77.81 186 LYS A C 1
ATOM 1458 O O . LYS A 1 186 ? 20.132 11.231 -15.730 1.00 77.81 186 LYS A O 1
ATOM 1463 N N . SER A 1 187 ? 18.588 9.572 -15.987 1.00 67.62 187 SER A N 1
ATOM 1464 C CA . SER A 1 187 ? 19.237 8.866 -17.086 1.00 67.62 187 SER A CA 1
ATOM 1465 C C . SER A 1 187 ? 19.387 9.824 -18.280 1.00 67.62 187 SER A C 1
ATOM 1467 O O . SER A 1 187 ? 18.470 10.605 -18.542 1.00 67.62 187 SER A O 1
ATOM 1469 N N . PRO A 1 188 ? 20.543 9.855 -18.970 1.00 56.50 188 PRO A N 1
ATOM 1470 C CA . PRO A 1 188 ? 20.829 10.826 -20.033 1.00 56.50 188 PRO A CA 1
ATOM 1471 C C . PRO A 1 188 ? 19.777 10.862 -21.155 1.00 56.50 188 PRO A C 1
ATOM 1473 O O . PRO A 1 188 ? 19.613 11.907 -21.771 1.00 56.50 188 PRO A O 1
ATOM 1476 N N . PHE A 1 189 ? 19.018 9.784 -21.340 1.00 54.25 189 PHE A N 1
ATOM 1477 C CA . PHE A 1 189 ? 17.988 9.643 -22.370 1.00 54.25 189 PHE A CA 1
ATOM 1478 C C . PHE A 1 189 ? 16.683 10.408 -22.066 1.00 54.25 189 PHE A C 1
ATOM 1480 O O . PHE A 1 189 ? 16.092 10.986 -22.968 1.00 54.25 189 PHE A O 1
ATOM 1487 N N . ALA A 1 190 ? 16.281 10.548 -20.795 1.00 50.03 190 ALA A N 1
ATOM 1488 C CA . ALA A 1 190 ? 15.087 11.323 -20.412 1.00 50.03 190 ALA A CA 1
ATOM 1489 C C . ALA A 1 190 ? 15.289 12.854 -20.490 1.00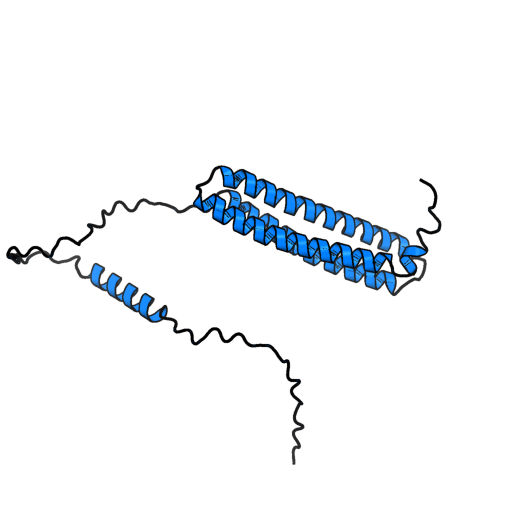 50.03 190 ALA A C 1
ATOM 1491 O O . ALA A 1 190 ? 14.349 13.635 -20.344 1.00 50.03 190 ALA A O 1
ATOM 1492 N N . LYS A 1 191 ? 16.535 13.308 -20.683 1.00 47.31 191 LYS A N 1
ATOM 1493 C CA . LYS A 1 191 ? 16.879 14.731 -20.847 1.00 47.31 191 LYS A CA 1
ATOM 1494 C C . LYS A 1 191 ? 16.832 15.188 -22.304 1.00 47.31 191 LYS A C 1
ATOM 1496 O O . LYS A 1 191 ? 16.773 16.394 -22.550 1.00 47.31 191 LYS A O 1
ATOM 1501 N N . GLU A 1 192 ? 16.873 14.256 -23.250 1.00 46.91 192 GLU A N 1
ATOM 1502 C CA . GLU A 1 192 ? 16.936 14.569 -24.677 1.00 46.91 192 GLU A CA 1
ATOM 1503 C C . GLU A 1 192 ? 15.542 14.914 -25.232 1.00 46.91 192 GLU A C 1
ATOM 1505 O O . GLU A 1 192 ? 15.422 15.851 -26.015 1.00 46.91 192 GLU A O 1
ATOM 1510 N N . THR A 1 193 ? 14.471 14.314 -24.694 1.00 47.31 193 THR A N 1
ATOM 1511 C CA . THR A 1 193 ? 13.075 14.611 -25.079 1.00 47.31 193 THR A CA 1
ATOM 1512 C C . THR A 1 193 ? 12.507 15.904 -24.470 1.00 47.31 193 THR A C 1
ATOM 1514 O O . THR A 1 193 ? 11.623 16.527 -25.053 1.00 47.31 193 THR A O 1
ATOM 1517 N N . MET A 1 194 ? 13.042 16.391 -23.340 1.00 42.72 194 MET A N 1
ATOM 1518 C CA . MET A 1 194 ? 12.599 17.657 -22.716 1.00 42.72 194 MET A CA 1
ATOM 1519 C C . MET A 1 194 ? 13.442 18.888 -23.075 1.00 42.72 194 MET A C 1
ATOM 1521 O O . MET A 1 194 ? 13.091 20.004 -22.690 1.00 42.72 194 MET A O 1
ATOM 1525 N N . SER A 1 195 ? 14.524 18.728 -23.840 1.00 39.88 195 SER A N 1
ATOM 1526 C CA . SER A 1 195 ? 15.297 19.877 -24.334 1.00 39.88 195 SER A CA 1
ATOM 1527 C C . SER A 1 195 ? 14.660 20.545 -25.567 1.00 39.88 195 SER A C 1
ATOM 1529 O O . SER A 1 195 ? 15.044 21.662 -25.905 1.00 39.88 195 SER A O 1
ATOM 1531 N N . GLU A 1 196 ? 13.646 19.925 -26.188 1.00 43.34 196 GLU A N 1
ATOM 1532 C CA . GLU A 1 196 ? 12.867 20.516 -27.293 1.00 43.34 196 GLU A CA 1
ATOM 1533 C C . GLU A 1 196 ? 11.491 21.073 -26.891 1.00 43.34 196 GLU A C 1
ATOM 1535 O O . GLU A 1 196 ? 10.899 21.828 -27.659 1.00 43.34 196 GLU A O 1
ATOM 1540 N N . CYS A 1 197 ? 11.008 20.832 -25.667 1.00 36.97 197 CYS A N 1
ATOM 1541 C CA . CYS A 1 197 ? 9.769 21.442 -25.171 1.00 36.97 197 CYS A CA 1
ATOM 1542 C C . CYS A 1 197 ? 10.055 22.485 -24.079 1.00 36.97 197 CYS A C 1
ATOM 1544 O O . CYS A 1 197 ? 9.596 22.396 -22.945 1.00 36.97 197 CYS A O 1
ATOM 1546 N N . THR A 1 198 ? 10.837 23.511 -24.424 1.00 42.50 198 THR A N 1
ATOM 1547 C CA . THR A 1 198 ? 10.738 24.808 -23.740 1.00 42.50 198 THR A CA 1
ATOM 1548 C C . THR A 1 198 ? 9.721 25.643 -24.506 1.00 42.50 198 THR A C 1
ATOM 1550 O O . THR A 1 198 ? 10.116 26.373 -25.404 1.00 42.50 198 THR A O 1
ATOM 1553 N N . ILE A 1 199 ? 8.429 25.490 -24.197 1.00 43.47 199 ILE A N 1
ATOM 1554 C CA . ILE A 1 199 ? 7.361 26.507 -24.286 1.00 43.47 199 ILE A CA 1
ATOM 1555 C C . ILE A 1 199 ? 6.078 25.892 -23.683 1.00 43.47 199 ILE A C 1
ATOM 1557 O O . ILE A 1 199 ? 5.591 24.882 -24.186 1.00 43.47 199 ILE A O 1
ATOM 1561 N N . CYS A 1 200 ? 5.552 26.594 -22.666 1.00 32.75 200 CYS A N 1
ATOM 1562 C CA . CYS A 1 200 ? 4.271 26.471 -21.939 1.00 32.75 200 CYS A CA 1
ATOM 1563 C C . CYS A 1 200 ? 4.359 25.907 -20.515 1.00 32.75 200 CYS A C 1
ATOM 1565 O O . CYS A 1 200 ? 4.346 24.672 -20.338 1.00 32.75 200 CYS A O 1
#

Foldseek 3Di:
DDDDDDDDDDDDPDPDPPPDDDDDCPVVVVVVVVVVVVVVVVVPDDDDDPDDDDDDPPPVPPPPPPPPPVPPPVDDQPLVVLLVVLVVLLVVLVVLLVVLLVLLVVLLVDVPDDCNPVSVVVNVVSLVVSVVSLVVSVVSLVVLQVSQVVDDPVSNVVSVVSSVVSVVSSVVSVVVSVVSVVVSCVRPVVVVVVVPPPDD

pLDDT: mean 75.83, std 21.34, range [32.75, 97.75]

InterPro domains:
  IPR010989 SNARE [SSF47661] (77-186)

Radius of gyration: 31.84 Å; chains: 1; bounding box: 69×67×92 Å

Secondary structure (DSSP, 8-state):
----PPPP-----------------HHHHHHHHHHHHHHHTTGGG-----------S--TT-----S-------PPPGGGHHHHHHHHHHHHHHHHHHHHHHHHHHHHH---TTSHHHHHHHHHHHHHHHHHHHHHHHHHHHHHHHHGGGS-HHHHHHHHHHHHHHHHHHHHHHHHHHHHHHHHHHSGGGGTSSSS----